Protein AF-0000000084985540 (afdb_homodimer)

Foldseek 3Di:
DDQDPLLVLLLQLLLVQLVVQDFDALVVSCVVRVHDSVSSVVLQVLCVVLQQWPWADDPSTGIHGRDNQQQAWSLSSSCSRVNQDFQDCCLPPPHDPDCVCPPDHDPVVVVRVVVSVVVSVVRRVGTSVNVD/DDQDPLLVLLLQLLLVQLVVQDFDALVVSCVVRVHDSVSSVVLQVLCVVLQQWPWDDDPSTGIHGRDNQQQAWSLSSSCSRVNQDFQDCCLPPPHDPDCVCPDPHPPVVVVRVVVSVVVSVVRRPGTSVNVD

Solvent-accessible surface area (backbone atoms only — not comparable to full-atom values): 14264 Å² total; per-residue (Å²): 78,42,50,51,69,66,34,53,49,44,51,42,48,49,42,51,33,55,61,65,67,49,74,39,38,64,62,58,52,10,70,72,48,78,37,55,53,73,58,37,53,56,45,49,53,45,36,34,74,70,57,52,28,39,78,42,80,65,97,85,29,25,36,27,55,54,57,62,36,74,77,40,28,50,35,58,55,36,29,63,69,70,38,82,74,34,44,35,58,64,76,36,90,85,37,72,67,54,68,75,40,52,87,55,81,44,63,63,55,52,50,40,50,50,50,25,51,50,51,48,51,57,31,54,71,36,33,43,52,78,71,90,77,41,50,52,68,66,35,54,49,42,53,42,48,50,42,50,33,55,60,65,66,49,73,39,37,63,62,59,51,11,69,71,48,78,37,55,54,72,56,38,52,55,45,48,53,44,36,35,74,69,57,51,28,39,76,43,81,67,98,87,30,24,36,27,56,56,56,62,34,74,77,41,29,51,35,58,54,36,29,62,69,70,36,82,73,34,44,34,58,62,76,36,91,85,37,72,65,54,69,76,39,51,86,56,82,43,63,63,56,54,50,39,50,51,50,25,51,50,51,48,50,56,31,55,70,37,30,43,51,77,70,90

Radius of gyration: 21.95 Å; Cα contacts (8 Å, |Δi|>4): 407; chains: 2; bounding box: 30×62×49 Å

Organism: NCBI:txid537013

pLDDT: mean 88.95, std 13.32, range [41.31, 98.56]

Sequence (264 aa):
MYITLESDYAVRIMSFLAKRREKLDAKTIAENTGVTLRFALKILRKLVAAGVVQSFKGIQGGYLIARDPSEITLLEIIETVEGRYCFSRCLGEDHECGQWCSGERCKVQSIYSNISALVREQLAGVTFDQLIMYITLESDYAVRIMSFLAKRREKLDAKTIAENTGVTLRFALKILRKLVAAGVVQSFKGIQGGYLIARDPSEITLLEIIETVEGRYCFSRCLGEDHECGQWCSGERCKVQSIYSNISALVREQLAGVTFDQLI

Nearest PDB structures (foldseek):
  2y75-assembly1_E  TM=8.458E-01  e=3.960E-08  Bacillus subtilis
  6hse-assembly1_A  TM=7.899E-01  e=2.084E-08  Streptomyces venezuelae ATCC 10712
  4hf1-assembly1_B  TM=8.616E-01  e=7.524E-08  Escherichia coli K-12
  7b0c-assembly1_B  TM=8.535E-01  e=1.703E-07  Streptomyces coelicolor A3(2)
  6y45-assembly2_D  TM=7.254E-01  e=1.097E-08  Streptomyces venezuelae ATCC 10712

Structure (mmCIF, N/CA/C/O backbone):
data_AF-0000000084985540-model_v1
#
loop_
_entity.id
_entity.type
_entity.pdbx_description
1 polymer 'Transcriptional regulator, Rrf2 family'
#
loop_
_atom_site.group_PDB
_atom_site.id
_atom_site.type_symbol
_atom_site.label_atom_id
_atom_site.label_alt_id
_atom_site.label_comp_id
_atom_site.label_asym_id
_atom_site.label_entity_id
_atom_site.label_seq_id
_atom_site.pdbx_PDB_ins_code
_atom_site.Cartn_x
_atom_site.Cartn_y
_atom_site.Cartn_z
_atom_site.occupancy
_atom_site.B_iso_or_equiv
_atom_site.auth_seq_id
_atom_site.auth_comp_id
_atom_site.auth_asym_id
_atom_site.auth_atom_id
_atom_site.pdbx_PDB_model_num
ATOM 1 N N . MET A 1 1 ? -3.668 -0.433 -4.641 1 61.91 1 MET A N 1
ATOM 2 C CA . MET A 1 1 ? -3.348 -0.454 -3.217 1 61.91 1 MET A CA 1
ATOM 3 C C . MET A 1 1 ? -3.041 0.95 -2.707 1 61.91 1 MET A C 1
ATOM 5 O O . MET A 1 1 ? -2.158 1.628 -3.236 1 61.91 1 MET A O 1
ATOM 9 N N . TYR A 1 2 ? -3.959 1.621 -2.164 1 68.62 2 TYR A N 1
ATOM 10 C CA . TYR A 1 2 ? -3.807 3.006 -1.729 1 68.62 2 TYR A CA 1
ATOM 11 C C . TYR A 1 2 ? -3.883 3.111 -0.211 1 68.62 2 TYR A C 1
ATOM 13 O O . TYR A 1 2 ? -4.508 2.275 0.446 1 68.62 2 TYR A O 1
ATOM 21 N N . ILE A 1 3 ? -3.043 4.047 0.289 1 76.44 3 ILE A N 1
ATOM 22 C CA . ILE A 1 3 ? -3.41 4.48 1.633 1 76.44 3 ILE A CA 1
ATOM 23 C C . ILE A 1 3 ? -4.855 4.973 1.641 1 76.44 3 ILE A C 1
ATOM 25 O O . ILE A 1 3 ? -5.391 5.367 0.601 1 76.44 3 ILE A O 1
ATOM 29 N N . THR A 1 4 ? -5.445 4.977 2.775 1 82.69 4 THR A N 1
ATOM 30 C CA . THR A 1 4 ? -6.848 5.371 2.879 1 82.69 4 THR A CA 1
ATOM 31 C C . THR A 1 4 ? -6.996 6.883 2.725 1 82.69 4 THR A C 1
ATOM 33 O O . THR A 1 4 ? -6.023 7.625 2.875 1 82.69 4 THR A O 1
ATOM 36 N N . LEU A 1 5 ? -8.125 7.277 2.371 1 85.31 5 LEU A N 1
ATOM 37 C CA . LEU A 1 5 ? -8.445 8.695 2.307 1 85.31 5 LEU A CA 1
ATOM 38 C C . LEU A 1 5 ? -8.25 9.359 3.664 1 85.31 5 LEU A C 1
ATOM 40 O O . LEU A 1 5 ? -7.781 10.5 3.74 1 85.31 5 LEU A O 1
ATOM 44 N N . GLU A 1 6 ? -8.594 8.609 4.668 1 90.94 6 GLU A N 1
ATOM 45 C CA . GLU A 1 6 ? -8.43 9.125 6.023 1 90.94 6 GLU A CA 1
ATOM 46 C C . GLU A 1 6 ? -6.969 9.445 6.316 1 90.94 6 GLU A C 1
ATOM 48 O O . GLU A 1 6 ? -6.66 10.477 6.922 1 90.94 6 GLU A O 1
ATOM 53 N N . SER A 1 7 ? -6.082 8.57 5.918 1 92.12 7 SER A N 1
ATOM 54 C CA . SER A 1 7 ? -4.656 8.805 6.121 1 92.12 7 SER A CA 1
ATOM 55 C C . SER A 1 7 ? -4.184 10.031 5.355 1 92.12 7 SER A C 1
ATOM 57 O O . SER A 1 7 ? -3.389 10.82 5.875 1 92.12 7 SER A O 1
ATOM 59 N N . ASP A 1 8 ? -4.664 10.164 4.152 1 89.56 8 ASP A N 1
ATOM 60 C CA . ASP A 1 8 ? -4.316 11.336 3.35 1 89.56 8 ASP A CA 1
ATOM 61 C C . ASP A 1 8 ? -4.805 12.625 4.016 1 89.56 8 ASP A C 1
ATOM 63 O O . ASP A 1 8 ? -4.066 13.602 4.098 1 89.56 8 ASP A O 1
ATOM 67 N N . TYR A 1 9 ? -5.973 12.586 4.48 1 92.12 9 TYR A N 1
ATOM 68 C CA . TYR A 1 9 ? -6.551 13.742 5.156 1 92.12 9 TYR A CA 1
ATOM 69 C C . TYR A 1 9 ? -5.785 14.062 6.438 1 92.12 9 TYR A C 1
ATOM 71 O O . TYR A 1 9 ? -5.594 15.227 6.773 1 92.12 9 TYR A O 1
ATOM 79 N N . ALA A 1 10 ? -5.426 13.039 7.117 1 95.94 10 ALA A N 1
ATOM 80 C CA . ALA A 1 10 ? -4.668 13.234 8.352 1 95.94 10 ALA A CA 1
ATOM 81 C C . ALA A 1 10 ? -3.352 13.961 8.07 1 95.94 10 ALA A C 1
ATOM 83 O O . ALA A 1 10 ? -2.959 14.859 8.82 1 95.94 10 ALA A O 1
ATOM 84 N N . VAL A 1 11 ? -2.762 13.555 7.008 1 94.5 11 VAL A N 1
ATOM 85 C CA . VAL A 1 11 ? -1.502 14.18 6.621 1 94.5 11 VAL A CA 1
ATOM 86 C C . VAL A 1 11 ? -1.737 15.648 6.285 1 94.5 11 VAL A C 1
ATOM 88 O O . VAL A 1 11 ? -0.96 16.516 6.691 1 94.5 11 VAL A O 1
ATOM 91 N N . ARG A 1 12 ? -2.77 15.953 5.648 1 92.69 12 ARG A N 1
ATOM 92 C CA . ARG A 1 12 ? -3.111 17.328 5.301 1 92.69 12 ARG A CA 1
ATOM 93 C C . ARG A 1 12 ? -3.373 18.156 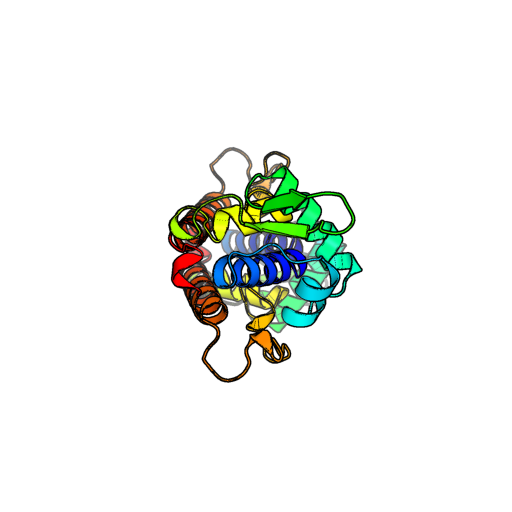6.551 1 92.69 12 ARG A C 1
ATOM 95 O O . ARG A 1 12 ? -2.85 19.266 6.688 1 92.69 12 ARG A O 1
ATOM 102 N N . ILE A 1 13 ? -4.164 17.625 7.375 1 95.81 13 ILE A N 1
ATOM 103 C CA . ILE A 1 13 ? -4.531 18.312 8.609 1 95.81 13 ILE A CA 1
ATOM 104 C C . ILE A 1 13 ? -3.279 18.594 9.438 1 95.81 13 ILE A C 1
ATOM 106 O O . ILE A 1 13 ? -3.068 19.703 9.906 1 95.81 13 ILE A O 1
ATOM 110 N N . MET A 1 14 ? -2.453 17.562 9.578 1 96.81 14 MET A N 1
ATOM 111 C CA . MET A 1 14 ? -1.235 17.719 10.367 1 96.81 14 MET A CA 1
ATOM 112 C C . MET A 1 14 ? -0.308 18.75 9.742 1 96.81 14 MET A C 1
ATOM 114 O O . MET A 1 14 ? 0.33 19.531 10.453 1 96.81 14 MET A O 1
ATOM 118 N N . SER A 1 15 ? -0.201 18.703 8.43 1 94.62 15 SER A N 1
ATOM 119 C CA . SER A 1 15 ? 0.626 19.688 7.734 1 94.62 15 SER A CA 1
ATOM 120 C C . SER A 1 15 ? 0.134 21.109 7.992 1 94.62 15 SER A C 1
ATOM 122 O O . SER A 1 15 ? 0.937 22.016 8.195 1 94.62 15 SER A O 1
ATOM 124 N N . PHE A 1 16 ? -1.124 21.281 7.961 1 94.75 16 PHE A N 1
ATOM 125 C CA . PHE A 1 16 ? -1.731 22.578 8.195 1 94.75 16 PHE A CA 1
ATOM 126 C C . PHE A 1 16 ? -1.456 23.062 9.617 1 94.75 16 PHE A C 1
ATOM 128 O O . PHE A 1 16 ? -1.031 24.203 9.82 1 94.75 16 PHE A O 1
ATOM 135 N N . LEU A 1 17 ? -1.637 22.203 10.547 1 97.12 17 LEU A N 1
ATOM 136 C CA . LEU A 1 17 ? -1.39 22.547 11.938 1 97.12 17 LEU A CA 1
ATOM 137 C C . LEU A 1 17 ? 0.088 22.844 12.172 1 97.12 17 LEU A C 1
ATOM 139 O O . LEU A 1 17 ? 0.429 23.766 12.922 1 97.12 17 LEU A O 1
ATOM 143 N N . ALA A 1 18 ? 0.9 22.016 11.586 1 95.75 18 ALA A N 1
ATOM 144 C CA . ALA A 1 18 ? 2.344 22.188 11.734 1 95.75 18 ALA A CA 1
ATOM 145 C C . ALA A 1 18 ? 2.791 23.531 11.148 1 95.75 18 ALA A C 1
ATOM 147 O O . ALA A 1 18 ? 3.729 24.156 11.656 1 95.75 18 ALA A O 1
ATOM 148 N N . LYS A 1 19 ? 2.168 23.953 10.07 1 94.38 19 LYS A N 1
ATOM 149 C CA . LYS A 1 19 ? 2.498 25.219 9.406 1 94.38 19 LYS A CA 1
ATOM 150 C C . LYS A 1 19 ? 2.031 26.406 10.234 1 94.38 19 LYS A C 1
ATOM 152 O O . LYS A 1 19 ? 2.76 27.391 10.383 1 94.38 19 LYS A O 1
ATOM 157 N N . ARG A 1 20 ? 0.889 26.359 10.789 1 95.12 20 ARG A N 1
ATOM 158 C CA . ARG A 1 20 ? 0.265 27.484 11.469 1 95.12 20 ARG A CA 1
ATOM 159 C C . ARG A 1 20 ? 0.802 27.625 12.891 1 95.12 20 ARG A C 1
ATOM 161 O O . ARG A 1 20 ? 1.019 28.75 13.367 1 95.12 20 ARG A O 1
ATOM 168 N N . ARG A 1 21 ? 0.948 26.5 13.562 1 94.81 21 ARG A N 1
ATOM 169 C CA . ARG A 1 21 ? 1.451 26.453 14.93 1 94.81 21 ARG A CA 1
ATOM 170 C C . ARG A 1 21 ? 0.604 27.312 15.859 1 94.81 21 ARG A C 1
ATOM 172 O O . ARG A 1 21 ? 1.138 28.031 16.719 1 94.81 21 ARG A O 1
ATOM 179 N N . GLU A 1 22 ? -0.647 27.438 15.68 1 95.25 22 GLU A N 1
ATOM 180 C CA . GLU A 1 22 ? -1.599 28.141 16.531 1 95.25 22 GLU A CA 1
ATOM 181 C C . GLU A 1 22 ? -2.848 27.297 16.781 1 95.25 22 GLU A C 1
ATOM 183 O O . GLU A 1 22 ? -3.086 26.312 16.062 1 95.25 22 GLU A O 1
ATOM 188 N N . LYS A 1 23 ? -3.525 27.656 17.734 1 96.69 23 LYS A N 1
ATOM 189 C CA . LYS A 1 23 ? -4.77 26.969 18.062 1 96.69 23 LYS A CA 1
ATOM 190 C C . LYS A 1 23 ? -5.863 27.297 17.047 1 96.69 23 LYS A C 1
ATOM 192 O O . LYS A 1 23 ? -6.141 28.469 16.797 1 96.69 23 LYS A O 1
ATOM 197 N N . LEU A 1 24 ? -6.402 26.312 16.453 1 97.06 24 LEU A N 1
ATOM 198 C CA . LEU A 1 24 ? -7.438 26.469 15.438 1 97.06 24 LEU A CA 1
ATOM 199 C C . LEU A 1 24 ? -8.641 25.594 15.734 1 97.06 24 LEU A C 1
ATOM 201 O O . LEU A 1 24 ? -8.477 24.453 16.188 1 97.06 24 LEU A O 1
ATOM 205 N N . ASP A 1 25 ? -9.805 26.109 15.422 1 96.69 25 ASP A N 1
ATOM 206 C CA . ASP A 1 25 ? -10.977 25.266 15.625 1 96.69 25 ASP A CA 1
ATOM 207 C C . ASP A 1 25 ? -11.148 24.281 14.477 1 96.69 25 ASP A C 1
ATOM 209 O O . ASP A 1 25 ? -10.555 24.438 13.414 1 96.69 25 ASP A O 1
ATOM 213 N N . ALA A 1 26 ? -11.938 23.25 14.688 1 96.5 26 ALA A N 1
ATOM 214 C CA . 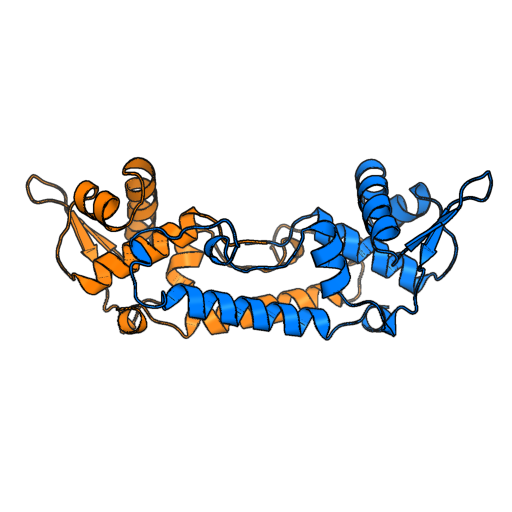ALA A 1 26 ? -12.109 22.156 13.742 1 96.5 26 ALA A CA 1
ATOM 215 C C . ALA A 1 26 ? -12.664 22.656 12.414 1 96.5 26 ALA A C 1
ATOM 217 O O . ALA A 1 26 ? -12.281 22.172 11.352 1 96.5 26 ALA A O 1
ATOM 218 N N . LYS A 1 27 ? -13.562 23.625 12.477 1 96.25 27 LYS A N 1
ATOM 219 C CA . LYS A 1 27 ? -14.164 24.172 11.266 1 96.25 27 LYS A CA 1
ATOM 220 C C . LYS A 1 27 ? -13.109 24.828 10.375 1 96.25 27 LYS A C 1
ATOM 222 O O . LYS A 1 27 ? -13.086 24.594 9.164 1 96.25 27 LYS A O 1
ATOM 227 N N . THR A 1 28 ? -12.312 25.656 11.008 1 96.31 28 THR A N 1
ATOM 228 C CA . THR A 1 28 ? -11.234 26.312 10.281 1 96.31 28 THR A CA 1
ATOM 229 C C . THR A 1 28 ? -10.281 25.297 9.672 1 96.31 28 THR A C 1
ATOM 231 O O . THR A 1 28 ? -9.891 25.422 8.508 1 96.31 28 THR A O 1
ATOM 234 N N . ILE A 1 29 ? -9.898 24.281 10.391 1 96.75 29 ILE A N 1
ATOM 235 C CA . ILE A 1 29 ? -9.008 23.219 9.922 1 96.75 29 ILE A CA 1
ATOM 236 C C . ILE A 1 29 ? -9.648 22.516 8.727 1 96.75 29 ILE A C 1
ATOM 238 O O . ILE A 1 29 ? -9.016 22.344 7.688 1 96.75 29 ILE A O 1
ATOM 242 N N . ALA A 1 30 ? -10.906 22.094 8.891 1 96.12 30 ALA A N 1
ATOM 243 C CA . ALA A 1 30 ? -11.633 21.406 7.828 1 96.12 30 ALA A CA 1
ATOM 244 C C . ALA A 1 30 ? -11.664 22.234 6.551 1 96.12 30 ALA A C 1
ATOM 246 O O . ALA A 1 30 ? -11.312 21.75 5.477 1 96.12 30 ALA A O 1
ATOM 247 N N . GLU A 1 31 ? -11.984 23.516 6.621 1 93.75 31 GLU A N 1
ATOM 248 C CA . GLU A 1 31 ? -12.133 24.422 5.48 1 93.75 31 GLU A CA 1
ATOM 249 C C . GLU A 1 31 ? -10.805 24.625 4.762 1 93.75 31 GLU A C 1
ATOM 251 O O . GLU A 1 31 ? -10.766 24.75 3.535 1 93.75 31 GLU A O 1
ATOM 256 N N . ASN A 1 32 ? -9.758 24.641 5.516 1 92.75 32 ASN A N 1
ATOM 257 C CA . ASN A 1 32 ? -8.469 24.969 4.934 1 92.75 32 ASN A CA 1
ATOM 258 C C . ASN A 1 32 ? -7.73 23.719 4.453 1 92.75 32 ASN A C 1
ATOM 260 O O . ASN A 1 32 ? -6.688 23.828 3.803 1 92.75 32 ASN A O 1
ATOM 264 N N . THR A 1 33 ? -8.195 22.562 4.684 1 91.56 33 THR A N 1
ATOM 265 C CA . THR A 1 33 ? -7.504 21.344 4.285 1 91.56 33 THR A CA 1
ATOM 266 C C . THR A 1 33 ? -8.336 20.547 3.285 1 91.56 33 THR A C 1
ATOM 268 O O . THR A 1 33 ? -7.922 19.484 2.822 1 91.56 33 THR A O 1
ATOM 271 N N . GLY A 1 34 ? -9.539 20.984 3.018 1 89.44 34 GLY A N 1
ATOM 272 C CA . GLY A 1 34 ? -10.398 20.297 2.066 1 89.44 34 GLY A CA 1
ATOM 273 C C . GLY A 1 34 ? -10.977 19 2.611 1 89.44 34 GLY A C 1
ATOM 274 O O . GLY A 1 34 ? -11.156 18.031 1.866 1 89.44 34 GLY A O 1
ATOM 275 N N . VAL A 1 35 ? -11.086 18.984 3.873 1 92.81 35 VAL A N 1
ATOM 276 C CA . VAL A 1 35 ? -11.664 17.828 4.566 1 92.81 35 VAL A CA 1
ATOM 277 C C . VAL A 1 35 ? -13.016 18.219 5.176 1 92.81 35 VAL A C 1
ATOM 279 O O . VAL A 1 35 ? -13.164 19.328 5.703 1 92.81 35 VAL A O 1
ATOM 282 N N . THR A 1 36 ? -13.961 17.359 5.039 1 95.56 36 THR A N 1
ATOM 283 C CA . THR A 1 36 ? -15.242 17.656 5.66 1 95.56 36 THR A CA 1
ATOM 284 C C . THR A 1 36 ? -15.109 17.719 7.18 1 95.56 36 THR A C 1
ATOM 286 O O . THR A 1 36 ? -14.242 17.062 7.758 1 95.56 36 THR A O 1
ATOM 289 N N . LEU A 1 37 ? -15.953 18.531 7.789 1 97.06 37 LEU A N 1
ATOM 290 C CA . LEU A 1 37 ? -15.883 18.719 9.234 1 97.06 37 LEU A CA 1
ATOM 291 C C . LEU A 1 37 ? -16.016 17.391 9.961 1 97.06 37 LEU A C 1
ATOM 293 O O . LEU A 1 37 ? -15.312 17.125 10.938 1 97.06 37 LEU A O 1
ATOM 297 N N . ARG A 1 38 ? -16.891 16.562 9.461 1 97.06 38 ARG A N 1
ATOM 298 C CA . ARG A 1 38 ? -17.109 15.25 10.07 1 97.06 38 ARG A CA 1
ATOM 299 C C . ARG A 1 38 ? -15.82 14.43 10.078 1 97.06 38 ARG A C 1
ATOM 301 O O . ARG A 1 38 ? -15.438 13.875 11.109 1 97.06 38 ARG A O 1
ATOM 308 N N . PHE A 1 39 ? -15.102 14.367 9 1 96.06 39 PHE A N 1
ATOM 309 C CA . PHE A 1 39 ? -13.859 13.609 8.891 1 96.06 39 PHE A CA 1
ATOM 310 C C . PHE A 1 39 ? -12.75 14.273 9.695 1 96.06 39 PHE A C 1
ATOM 312 O O . PHE A 1 39 ? -11.922 13.594 10.305 1 96.06 39 PHE A O 1
ATOM 319 N N . ALA A 1 40 ? -12.75 15.617 9.594 1 97.69 40 ALA A N 1
ATOM 320 C CA . ALA A 1 40 ? -11.734 16.344 10.336 1 97.69 40 ALA A CA 1
ATOM 321 C C . ALA A 1 40 ? -11.82 16.047 11.828 1 97.69 40 ALA A C 1
ATOM 323 O O . ALA A 1 40 ? -10.797 15.797 12.477 1 97.69 40 ALA A O 1
ATOM 324 N N . LEU A 1 41 ? -13.039 16.031 12.352 1 97.88 41 LEU A N 1
ATOM 325 C CA . LEU A 1 41 ? -13.227 15.773 13.781 1 97.88 41 LEU A CA 1
ATOM 326 C C . LEU A 1 41 ? -12.805 14.359 14.141 1 97.88 41 LEU A C 1
ATOM 328 O O . LEU A 1 41 ? -12.18 14.133 15.18 1 97.88 41 LEU A O 1
ATOM 332 N N . LYS A 1 42 ? -13.117 13.422 13.305 1 97.88 42 LYS A N 1
ATOM 333 C CA . LYS A 1 42 ? -12.711 12.039 13.516 1 97.88 42 LYS A CA 1
ATOM 334 C C . LYS A 1 42 ? -11.195 11.914 13.547 1 97.88 42 LYS A C 1
ATOM 336 O O . LYS A 1 42 ? -10.641 11.258 14.438 1 97.88 42 LYS A O 1
ATOM 341 N N . ILE A 1 43 ? -10.547 12.5 12.633 1 98.06 43 ILE A N 1
ATOM 342 C CA . ILE A 1 43 ? -9.094 12.43 12.5 1 98.06 43 ILE A CA 1
ATOM 343 C C . ILE A 1 43 ? -8.438 13.156 13.672 1 98.06 43 ILE A C 1
ATOM 345 O O . ILE A 1 43 ? -7.469 12.656 14.25 1 98.06 43 ILE A O 1
ATOM 349 N N . LEU A 1 44 ? -9.008 14.336 13.984 1 98.38 44 LEU A N 1
ATOM 350 C CA . LEU A 1 44 ? -8.461 15.109 15.094 1 98.38 44 LEU A CA 1
ATOM 351 C C . LEU A 1 44 ? -8.531 14.32 16.391 1 98.38 44 LEU A C 1
ATOM 353 O O . LEU A 1 44 ? -7.609 14.383 17.219 1 98.38 44 LEU A O 1
ATOM 357 N N . ARG A 1 45 ? -9.562 13.609 16.609 1 98.25 45 ARG A N 1
ATOM 358 C CA . ARG A 1 45 ? -9.672 12.773 17.797 1 98.25 45 ARG A CA 1
ATOM 359 C C . ARG A 1 45 ? -8.539 11.75 17.844 1 98.25 45 ARG A C 1
ATOM 361 O O . ARG A 1 45 ? -7.949 11.531 18.906 1 98.25 45 ARG A O 1
ATOM 368 N N . LYS A 1 46 ? -8.242 11.141 16.766 1 98.25 46 LYS A N 1
ATOM 369 C CA . LYS A 1 46 ? -7.168 10.156 16.688 1 98.25 46 LYS A CA 1
ATOM 370 C C . LYS A 1 46 ? -5.809 10.797 16.938 1 98.25 46 LYS A C 1
ATOM 372 O O . LYS A 1 46 ? -4.957 10.227 17.625 1 98.25 46 LYS A O 1
ATOM 377 N N . LEU A 1 47 ? -5.641 11.938 16.344 1 98.5 47 LEU A N 1
ATOM 378 C CA . LEU A 1 47 ? -4.371 12.641 16.484 1 98.5 47 LEU A CA 1
ATOM 379 C C . LEU A 1 47 ? -4.148 13.094 17.922 1 98.5 47 LEU A C 1
ATOM 381 O O . LEU A 1 47 ? -3.016 13.086 18.406 1 98.5 47 LEU A O 1
ATOM 385 N N . VAL A 1 48 ? -5.219 13.477 18.609 1 98.56 48 VAL A N 1
ATOM 386 C CA . VAL A 1 48 ? -5.145 13.859 20.016 1 98.56 48 VAL A CA 1
ATOM 387 C C . VAL A 1 48 ? -4.805 12.633 20.859 1 98.56 48 VAL A C 1
ATOM 389 O O . VAL A 1 48 ? -3.924 12.695 21.734 1 98.56 48 VAL A O 1
ATOM 392 N N . ALA A 1 49 ? -5.465 11.578 20.578 1 98.06 49 ALA A N 1
ATOM 393 C CA . ALA A 1 49 ? -5.203 10.344 21.312 1 98.06 49 ALA A CA 1
ATOM 394 C C . ALA A 1 49 ? -3.756 9.898 21.141 1 98.06 49 ALA A C 1
ATOM 396 O O . ALA A 1 49 ? -3.162 9.328 22.062 1 98.06 49 ALA A O 1
ATOM 397 N N . ALA A 1 50 ? -3.188 10.164 20 1 97.62 50 ALA A N 1
ATOM 398 C CA . ALA A 1 50 ? -1.818 9.766 19.688 1 97.62 50 ALA A CA 1
ATOM 399 C C . ALA A 1 50 ? -0.811 10.734 20.297 1 97.62 50 ALA A C 1
ATOM 401 O O . ALA A 1 50 ? 0.399 10.508 20.234 1 97.62 50 ALA A O 1
ATOM 402 N N . GLY A 1 51 ? -1.27 11.852 20.781 1 98 51 GLY A N 1
ATOM 403 C CA . GLY A 1 51 ? -0.417 12.812 21.453 1 98 51 GLY A CA 1
ATOM 404 C C . GLY A 1 51 ? 0.305 13.75 20.516 1 98 51 GLY A C 1
ATOM 405 O O . GLY A 1 51 ? 1.296 14.383 20.875 1 98 51 GLY A O 1
ATOM 406 N N . VAL A 1 52 ? -0.13 13.891 19.25 1 98.12 52 VAL A N 1
ATOM 407 C CA . VAL A 1 52 ? 0.546 14.75 18.281 1 98.12 52 VAL A CA 1
ATOM 408 C C . VAL A 1 52 ? -0.227 16.062 18.125 1 98.12 52 VAL A C 1
ATOM 410 O O . VAL A 1 52 ? 0.301 17.047 17.609 1 98.12 52 VAL A O 1
ATOM 413 N N . VAL A 1 53 ? -1.448 16.062 18.609 1 98.44 53 VAL A N 1
ATOM 414 C CA . VAL A 1 53 ? -2.297 17.25 18.641 1 98.44 53 VAL A CA 1
ATOM 415 C C . VAL A 1 53 ? -2.881 17.422 20.047 1 98.44 53 VAL A C 1
ATOM 417 O O . VAL A 1 53 ? -3.188 16.422 20.719 1 98.44 53 VAL A O 1
ATOM 420 N N . GLN A 1 54 ? -2.979 18.594 20.469 1 98.06 54 GLN A N 1
ATOM 421 C CA . GLN A 1 54 ? -3.633 18.922 21.734 1 98.06 54 GLN A CA 1
ATOM 422 C C . GLN A 1 54 ? -4.988 19.578 21.5 1 98.06 54 GLN A C 1
ATOM 424 O O . GLN A 1 54 ? -5.125 20.438 20.609 1 98.06 54 GLN A O 1
ATOM 429 N N . SER A 1 55 ? -5.898 19.188 22.266 1 97.5 55 SER A N 1
ATOM 430 C CA . SER A 1 55 ? -7.23 19.766 22.172 1 97.5 55 SER A CA 1
ATOM 431 C C . SER A 1 55 ? -7.523 20.656 23.375 1 97.5 55 SER A C 1
ATOM 433 O O . SER A 1 55 ? -7.133 20.328 24.5 1 97.5 55 SER A 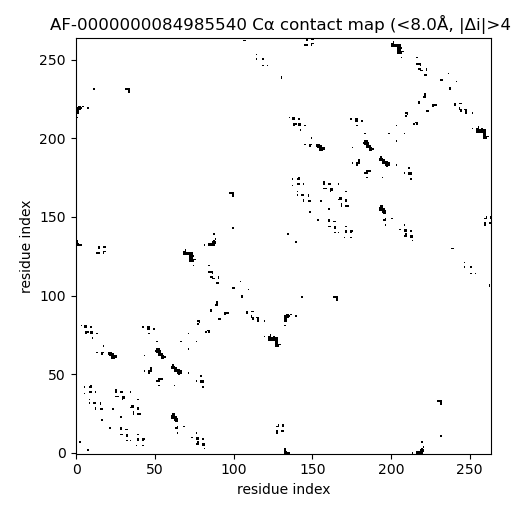O 1
ATOM 435 N N . PHE A 1 56 ? -8.117 21.719 23.125 1 95.25 56 PHE A N 1
ATOM 436 C CA . PHE A 1 56 ? -8.539 22.656 24.141 1 95.25 56 PHE A CA 1
ATOM 437 C C . PHE A 1 56 ? -10.055 22.859 24.109 1 95.25 56 PHE A C 1
ATOM 439 O O . PHE A 1 56 ? -10.641 23.031 23.047 1 95.25 56 PHE A O 1
ATOM 446 N N . LYS A 1 57 ? -10.617 22.703 25.203 1 86.94 57 LYS A N 1
ATOM 447 C CA . LYS A 1 57 ? -12.07 22.859 25.312 1 86.94 57 LYS A CA 1
ATOM 448 C C . LYS A 1 57 ? -12.438 24.297 25.656 1 86.94 57 LYS A C 1
ATOM 450 O O . LYS A 1 57 ? -11.602 25.062 26.141 1 86.94 57 LYS A O 1
ATOM 455 N N . GLY A 1 58 ? -13.555 24.812 25.438 1 83.44 58 GLY A N 1
ATOM 456 C CA . GLY A 1 58 ? -14.094 26.109 25.812 1 83.44 58 GLY A CA 1
ATOM 457 C C . GLY A 1 58 ? -14.297 27.031 24.625 1 83.44 58 GLY A C 1
ATOM 458 O O . GLY A 1 58 ? -14.086 26.641 23.484 1 83.44 58 GLY A O 1
ATOM 459 N N . ILE A 1 59 ? -14.742 28.312 24.875 1 79.06 59 ILE A N 1
ATOM 460 C CA . ILE A 1 59 ? -15.102 29.312 23.875 1 79.06 59 ILE A CA 1
ATOM 461 C C . ILE A 1 59 ? -13.906 29.578 22.953 1 79.06 59 ILE A C 1
ATOM 463 O O . ILE A 1 59 ? -14.07 29.75 21.75 1 79.06 59 ILE A O 1
ATOM 467 N N . GLN A 1 60 ? -12.734 29.5 23.625 1 84.62 60 GLN A N 1
ATOM 468 C CA . GLN A 1 60 ? -11.547 29.703 22.797 1 84.62 60 GLN A CA 1
ATOM 469 C C . GLN A 1 60 ? -10.828 28.375 22.562 1 84.62 60 GLN A C 1
ATOM 471 O O . GLN A 1 60 ? -9.594 28.344 22.469 1 84.62 60 GLN A O 1
ATOM 476 N N . GLY A 1 61 ? -11.719 27.328 22.5 1 90.5 61 GLY A N 1
ATOM 477 C CA . GLY A 1 61 ? -11.109 26.031 22.312 1 90.5 61 GLY A CA 1
ATOM 478 C C . GLY A 1 61 ? -10.68 25.766 20.891 1 90.5 61 GLY A C 1
ATOM 479 O O . GLY A 1 61 ? -10.836 26.625 20.016 1 90.5 61 GLY A O 1
ATOM 480 N N . GLY A 1 62 ? -9.828 24.688 20.672 1 96.69 62 GLY A N 1
ATOM 481 C CA . GLY A 1 62 ? -9.266 24.344 19.375 1 96.69 62 GLY A CA 1
ATOM 482 C C . GLY A 1 62 ? -8.195 23.266 19.469 1 96.69 62 GLY A C 1
ATOM 483 O O . GLY A 1 62 ? -8.188 22.453 20.391 1 96.69 62 GLY A O 1
ATOM 484 N N . TYR A 1 63 ? -7.52 23.172 18.438 1 98.25 63 TYR A N 1
ATOM 485 C CA . TYR A 1 63 ? -6.484 22.156 18.266 1 98.25 63 TYR A CA 1
ATOM 486 C C . TYR A 1 63 ? -5.137 22.797 17.953 1 98.25 63 TYR A C 1
ATOM 488 O O . TYR A 1 63 ? -5.066 23.766 17.188 1 98.25 63 TYR A O 1
ATOM 496 N N . LEU A 1 64 ? -4.188 22.312 18.578 1 97.81 64 LEU A N 1
ATOM 497 C CA . LEU A 1 64 ? -2.816 22.781 18.422 1 97.81 64 LEU A CA 1
ATOM 498 C C . LEU A 1 64 ? -1.843 21.625 18.297 1 97.81 64 LEU A C 1
ATOM 500 O O . LEU A 1 64 ? -1.998 20.594 18.969 1 97.81 64 LEU A O 1
ATOM 504 N N . ILE A 1 65 ? -0.859 21.781 17.391 1 97.81 65 ILE A N 1
ATOM 505 C CA . ILE A 1 65 ? 0.177 20.766 17.312 1 97.81 65 ILE A CA 1
ATOM 506 C C . ILE A 1 65 ? 0.847 20.594 18.672 1 97.81 65 ILE A C 1
ATOM 508 O O . ILE A 1 65 ? 1.159 21.578 19.344 1 97.81 65 ILE A O 1
ATOM 512 N N . ALA A 1 66 ? 1.079 19.422 19.094 1 97.81 66 ALA A N 1
ATOM 513 C CA . ALA A 1 66 ? 1.485 19.125 20.469 1 97.81 66 ALA A CA 1
ATOM 514 C C . ALA A 1 66 ? 2.996 18.938 20.562 1 97.81 66 ALA A C 1
ATOM 516 O O . ALA A 1 66 ? 3.562 18.953 21.656 1 97.81 66 ALA A O 1
ATOM 517 N N . ARG A 1 67 ? 3.68 18.625 19.516 1 97.31 67 ARG A N 1
ATOM 518 C CA . ARG A 1 67 ? 5.113 18.375 19.438 1 97.31 67 ARG A CA 1
ATOM 519 C C . ARG A 1 67 ? 5.75 19.156 18.281 1 97.31 67 ARG A C 1
ATOM 521 O O . ARG A 1 67 ? 5.051 19.641 17.391 1 97.31 67 ARG A O 1
ATOM 528 N N . ASP A 1 68 ? 7.027 19.359 18.359 1 97.81 68 ASP A N 1
ATOM 529 C CA . ASP A 1 68 ? 7.738 19.984 17.25 1 97.81 68 ASP A CA 1
ATOM 530 C C . ASP A 1 68 ? 7.547 19.219 15.953 1 97.81 68 ASP A C 1
ATOM 532 O O . ASP A 1 68 ? 7.66 17.984 15.93 1 97.81 68 ASP A O 1
ATOM 536 N N . PRO A 1 69 ? 7.184 19.922 14.867 1 97.56 69 PRO A N 1
ATOM 537 C CA . PRO A 1 69 ? 6.953 19.25 13.586 1 97.56 69 PRO A CA 1
ATOM 538 C C . PRO A 1 69 ? 8.141 18.391 13.148 1 97.56 69 PRO A C 1
ATOM 540 O O . PRO A 1 69 ? 7.965 17.422 12.406 1 97.56 69 PRO A O 1
ATOM 543 N N . SER A 1 70 ? 9.375 18.703 13.594 1 97.62 70 SER A N 1
ATOM 544 C CA . SER A 1 70 ? 10.562 17.953 13.227 1 97.62 70 SER A CA 1
ATOM 545 C C . SER A 1 70 ? 10.609 16.594 13.93 1 97.62 70 SER A C 1
ATOM 547 O O . SER A 1 70 ? 11.398 15.719 13.562 1 97.62 70 SER A O 1
ATOM 549 N N . GLU A 1 71 ? 9.695 16.375 14.906 1 97.75 71 GLU A N 1
ATOM 550 C CA . GLU A 1 71 ? 9.648 15.141 15.664 1 97.75 71 GLU A CA 1
ATOM 551 C C . GLU A 1 71 ? 8.5 14.242 15.195 1 97.75 71 GLU A C 1
ATOM 553 O O . GLU A 1 71 ? 8.352 13.117 15.672 1 97.75 71 GLU A O 1
ATOM 558 N N . ILE A 1 72 ? 7.676 14.742 14.375 1 98.19 72 ILE A N 1
ATOM 559 C CA . ILE A 1 72 ? 6.5 14.023 13.898 1 98.19 72 ILE A CA 1
ATOM 560 C C . ILE A 1 72 ? 6.73 13.562 12.461 1 98.19 72 ILE A C 1
ATOM 562 O O . ILE A 1 72 ? 6.988 14.375 11.57 1 98.19 72 ILE A O 1
ATOM 566 N N . THR A 1 73 ? 6.609 12.281 12.227 1 98.38 73 THR A N 1
ATOM 567 C CA . THR A 1 73 ? 6.902 11.734 10.906 1 98.38 73 THR A CA 1
ATOM 568 C C . THR A 1 73 ? 5.613 11.406 10.156 1 98.38 73 THR A C 1
ATOM 570 O O . THR A 1 73 ? 4.555 11.266 10.766 1 98.38 73 THR A O 1
ATOM 573 N N . LEU A 1 74 ? 5.711 11.258 8.867 1 97.19 74 LEU A N 1
ATOM 574 C CA . LEU A 1 74 ? 4.59 10.789 8.062 1 97.19 74 LEU A CA 1
ATOM 575 C C . LEU A 1 74 ? 4.129 9.406 8.523 1 97.19 74 LEU A C 1
ATOM 577 O O . LEU A 1 74 ? 2.928 9.141 8.578 1 97.19 74 LEU A O 1
ATOM 581 N N . LEU A 1 75 ? 5.129 8.562 8.883 1 97.12 75 LEU A N 1
ATOM 582 C CA . LEU A 1 75 ? 4.801 7.215 9.336 1 97.12 75 LEU A CA 1
ATOM 583 C C . LEU A 1 75 ? 3.91 7.262 10.57 1 97.12 75 LEU A C 1
ATOM 585 O O . LEU A 1 75 ? 2.887 6.578 10.633 1 97.12 75 LEU A O 1
ATOM 589 N N . GLU A 1 76 ? 4.344 8.109 11.523 1 97.75 76 GLU A N 1
ATOM 590 C CA . GLU A 1 76 ? 3.598 8.203 12.773 1 97.75 76 GLU A CA 1
ATOM 591 C C . GLU A 1 76 ? 2.145 8.594 12.523 1 97.75 76 GLU A C 1
ATOM 593 O O . GLU A 1 76 ? 1.227 7.984 13.078 1 97.75 76 GLU A O 1
ATOM 598 N N . ILE A 1 77 ? 1.894 9.531 11.609 1 97.62 77 ILE A N 1
ATOM 599 C CA . ILE A 1 77 ? 0.547 10.031 11.352 1 97.62 77 ILE A CA 1
ATOM 600 C C . ILE A 1 77 ? -0.261 8.977 10.594 1 97.62 77 ILE A C 1
ATOM 602 O O . ILE A 1 77 ? -1.41 8.695 10.945 1 97.62 77 ILE A O 1
ATOM 606 N N . ILE A 1 78 ? 0.322 8.391 9.594 1 95.44 78 ILE A N 1
ATOM 607 C CA . ILE A 1 78 ? -0.379 7.387 8.805 1 95.44 78 ILE A CA 1
ATOM 608 C C . ILE A 1 78 ? -0.744 6.195 9.688 1 95.44 78 ILE A C 1
ATOM 610 O O . ILE A 1 78 ? -1.879 5.715 9.648 1 95.44 78 ILE A O 1
ATOM 614 N N . GLU A 1 79 ? 0.155 5.746 10.547 1 94.75 79 GLU A N 1
ATOM 615 C CA . GLU A 1 79 ? -0.111 4.586 11.391 1 94.75 79 GLU A CA 1
ATOM 616 C C . GLU A 1 79 ? -1.074 4.934 12.523 1 94.75 79 GLU A C 1
ATOM 618 O O . GLU A 1 79 ? -1.738 4.051 13.07 1 94.75 79 GLU A O 1
ATOM 623 N N . THR A 1 80 ? -1.086 6.219 12.891 1 95.81 80 THR A N 1
ATOM 624 C CA . THR A 1 80 ? -2.059 6.672 13.883 1 95.81 80 THR A CA 1
ATOM 625 C C . THR A 1 80 ? -3.482 6.453 13.375 1 95.81 80 THR A C 1
ATOM 627 O O . THR A 1 80 ? -4.371 6.09 14.148 1 95.81 80 THR A O 1
ATOM 630 N N . VAL A 1 81 ? -3.701 6.594 12.102 1 92.94 81 VAL A N 1
ATOM 631 C CA . VAL A 1 81 ? -5.047 6.555 11.539 1 92.94 81 VAL A CA 1
ATOM 632 C C . VAL A 1 81 ? -5.359 5.145 11.047 1 92.94 81 VAL A C 1
ATOM 634 O O . VAL A 1 81 ? -6.496 4.68 11.156 1 92.94 81 VAL A O 1
ATOM 637 N N . GLU A 1 82 ? -4.414 4.453 10.484 1 87.81 82 GLU A N 1
ATOM 638 C CA . GLU A 1 82 ? -4.676 3.193 9.789 1 87.81 82 GLU A CA 1
ATOM 639 C C . GLU A 1 82 ? -4.137 2.006 10.586 1 87.81 82 GLU A C 1
ATOM 641 O O . GLU A 1 82 ? -4.527 0.862 10.336 1 87.81 82 GLU A O 1
ATOM 646 N N . GLY A 1 83 ? -3.285 2.232 11.57 1 88.81 83 GLY A N 1
ATOM 647 C CA . GLY A 1 83 ? -2.543 1.152 12.195 1 88.81 83 GLY A CA 1
ATOM 648 C C . GLY A 1 83 ? -1.212 0.874 11.523 1 88.81 83 GLY A C 1
ATOM 649 O O . GLY A 1 83 ? -0.828 1.569 10.586 1 88.81 83 GLY A O 1
ATOM 650 N N . ARG A 1 84 ? -0.578 -0.156 12.031 1 88.12 84 ARG A N 1
ATOM 651 C CA . ARG A 1 84 ? 0.75 -0.473 11.516 1 88.12 84 ARG A CA 1
ATOM 652 C C . ARG A 1 84 ? 0.697 -0.799 10.023 1 88.12 84 ARG A C 1
ATOM 654 O O . ARG A 1 84 ? -0.108 -1.628 9.594 1 88.12 84 ARG A O 1
ATOM 661 N N . TYR A 1 85 ? 1.537 -0.063 9.289 1 88.12 85 TYR A N 1
ATOM 662 C CA . TYR A 1 85 ? 1.573 -0.29 7.852 1 88.12 85 TYR A CA 1
ATOM 663 C C . TYR A 1 85 ? 2.154 -1.662 7.527 1 88.12 85 TYR A C 1
ATOM 665 O O . TYR A 1 85 ? 3.225 -2.021 8.023 1 88.12 85 TYR A O 1
ATOM 673 N N . CYS A 1 86 ? 1.46 -2.322 6.703 1 87.25 86 CYS A N 1
ATOM 674 C CA . CYS A 1 86 ? 1.923 -3.582 6.129 1 87.25 86 CYS A CA 1
ATOM 675 C C . CYS A 1 86 ? 1.466 -3.721 4.68 1 87.25 86 CYS A C 1
ATOM 677 O O . CYS A 1 86 ? 0.335 -3.365 4.344 1 87.25 86 CYS A O 1
ATOM 679 N N . PHE A 1 87 ? 2.334 -4.191 3.904 1 88.38 87 PHE A N 1
ATOM 680 C CA . PHE A 1 87 ? 2.064 -4.27 2.473 1 88.38 87 PHE A CA 1
ATOM 681 C C . PHE A 1 87 ? 0.966 -5.285 2.182 1 88.38 87 PHE A C 1
ATOM 683 O O . PHE A 1 87 ? 0.158 -5.09 1.271 1 88.38 87 PHE A O 1
ATOM 690 N N . SER A 1 88 ? 0.977 -6.332 2.99 1 86.44 88 SER A N 1
ATOM 691 C CA . SER A 1 88 ? -0.006 -7.395 2.797 1 86.44 88 SER A CA 1
ATOM 692 C C . SER A 1 88 ? -0.585 -7.859 4.129 1 86.44 88 SER A C 1
ATOM 694 O O . SER A 1 88 ? 0.119 -7.891 5.141 1 86.44 88 SER A O 1
ATOM 696 N N . ARG A 1 89 ? -1.783 -8.32 4.055 1 79.12 89 ARG A N 1
ATOM 697 C CA . ARG A 1 89 ? -2.461 -8.805 5.254 1 79.12 89 ARG A CA 1
ATOM 698 C C . ARG A 1 89 ? -1.779 -10.055 5.805 1 79.12 89 ARG A C 1
ATOM 700 O O . ARG A 1 89 ? -1.879 -10.344 6.996 1 79.12 89 ARG A O 1
ATOM 707 N N . CYS A 1 90 ? -1.11 -10.695 4.934 1 74.88 90 CYS A N 1
ATOM 708 C CA . CYS A 1 90 ? -0.491 -11.945 5.375 1 74.88 90 CYS A CA 1
ATOM 709 C C . CYS A 1 90 ? 0.62 -11.672 6.383 1 74.88 90 CYS A C 1
ATOM 711 O O . CYS A 1 90 ? 1.067 -12.586 7.074 1 74.88 90 CYS A O 1
ATOM 713 N N . LEU A 1 91 ? 1.024 -10.484 6.367 1 73.31 91 LEU A N 1
ATOM 714 C CA . LEU A 1 91 ? 2.072 -10.109 7.309 1 73.31 91 LEU A CA 1
ATOM 715 C C . LEU A 1 91 ? 1.484 -9.82 8.688 1 73.31 91 LEU A C 1
ATOM 717 O O . LEU A 1 91 ? 2.223 -9.68 9.664 1 73.31 91 LEU A O 1
ATOM 721 N N . GLY A 1 92 ? 0.127 -9.742 8.625 1 69.31 92 GLY A N 1
ATOM 722 C CA . GLY A 1 92 ? -0.52 -9.43 9.891 1 69.31 92 GLY A CA 1
ATOM 723 C C . GLY A 1 92 ? -0.585 -10.617 10.836 1 69.31 92 GLY A C 1
ATOM 724 O O . GLY A 1 92 ? -0.484 -11.766 10.406 1 69.31 92 GLY A O 1
ATOM 725 N N . GLU A 1 93 ? -0.578 -10.328 12.023 1 60.47 93 GLU A N 1
ATOM 726 C CA . GLU A 1 93 ? -0.562 -11.32 13.094 1 60.47 93 GLU A CA 1
ATOM 727 C C . GLU A 1 93 ? -1.735 -12.281 12.969 1 60.47 93 GLU A C 1
ATOM 729 O O . GLU A 1 93 ? -1.633 -13.445 13.359 1 60.47 93 GLU A O 1
ATOM 734 N N . ASP A 1 94 ? -2.684 -11.812 12.367 1 58.31 94 ASP A N 1
ATOM 735 C CA . ASP A 1 94 ? -3.896 -12.625 12.406 1 58.31 94 ASP A CA 1
ATOM 736 C C . ASP A 1 94 ? -4.059 -13.438 11.125 1 58.31 94 ASP A C 1
ATOM 738 O O . ASP A 1 94 ? -5.078 -14.102 10.93 1 58.31 94 ASP A O 1
ATOM 742 N N . HIS A 1 95 ? -2.961 -13.234 10.344 1 60.5 95 HIS A N 1
ATOM 743 C CA . HIS A 1 95 ? -3.188 -13.898 9.07 1 60.5 95 HIS A CA 1
ATOM 744 C C . HIS A 1 95 ? -2.422 -15.211 8.992 1 60.5 95 HIS A C 1
ATOM 746 O O . HIS A 1 95 ? -1.261 -15.289 9.391 1 60.5 95 HIS A O 1
ATOM 752 N N . GLU A 1 96 ? -3.16 -16.266 8.859 1 57.53 96 GLU A N 1
ATOM 753 C CA . GLU A 1 96 ? -2.594 -17.578 8.57 1 57.53 96 GLU A CA 1
ATOM 754 C C . GLU A 1 96 ? -2.627 -17.875 7.07 1 57.53 96 GLU A C 1
ATOM 756 O O . GLU A 1 96 ? -3.684 -17.797 6.438 1 57.53 96 GLU A O 1
ATOM 761 N N . CYS A 1 97 ? -1.46 -17.625 6.406 1 59.75 97 CYS A N 1
ATOM 762 C CA . CYS A 1 97 ? -1.401 -17.984 4.996 1 59.75 97 CYS A CA 1
ATOM 763 C C . CYS A 1 97 ? -1.663 -19.469 4.805 1 59.75 97 CYS A C 1
ATOM 765 O O . CYS A 1 97 ? -1.712 -19.953 3.672 1 59.75 97 CYS A O 1
ATOM 767 N N . GLY A 1 98 ? -2.1 -20.047 5.91 1 54 98 GLY A N 1
ATOM 768 C CA . GLY A 1 98 ? -2.416 -21.469 5.867 1 54 98 GLY A CA 1
ATOM 769 C C . GLY A 1 98 ? -1.279 -22.312 5.336 1 54 98 GLY A C 1
ATOM 770 O O . GLY A 1 98 ? -0.108 -22.016 5.566 1 54 98 GLY A O 1
ATOM 771 N N . GLN A 1 99 ? -1.721 -23.469 4.609 1 49.78 99 GLN A N 1
ATOM 772 C CA . GLN A 1 99 ? -0.855 -24.516 4.074 1 49.78 99 GLN A CA 1
ATOM 773 C C . GLN A 1 99 ? 0.079 -23.969 3.004 1 49.78 99 GLN A C 1
ATOM 775 O O . GLN A 1 99 ? 1.099 -24.578 2.682 1 49.78 99 GLN A O 1
ATOM 780 N N . TRP A 1 100 ? -0.454 -23 2.266 1 51.34 100 TRP A N 1
ATOM 781 C CA . TRP A 1 100 ? 0.438 -22.5 1.224 1 51.34 100 TRP A CA 1
ATOM 782 C C . TRP A 1 100 ? 1.776 -22.078 1.813 1 51.34 100 TRP A C 1
ATOM 784 O O . TRP A 1 100 ? 2.828 -22.281 1.204 1 51.34 100 TRP A O 1
ATOM 794 N N . CYS A 1 101 ? 1.617 -21.484 3.068 1 54.28 101 CYS A N 1
ATOM 795 C CA . CYS A 1 101 ? 2.875 -21.219 3.754 1 54.28 101 CYS A CA 1
ATOM 796 C C . CYS A 1 101 ? 3.346 -22.422 4.543 1 54.28 101 CYS A C 1
ATOM 798 O O . CYS A 1 101 ? 4.055 -22.281 5.543 1 54.28 101 CYS A O 1
ATOM 800 N N . SER A 1 102 ? 2.926 -23.5 4.078 1 41.94 102 SER A N 1
ATOM 801 C CA . SER A 1 102 ? 3.236 -24.734 4.789 1 41.94 102 SER A CA 1
ATOM 802 C C . SER A 1 102 ? 4.738 -24.891 5.004 1 41.94 102 SER A C 1
ATOM 804 O O . SER A 1 102 ? 5.492 -25.062 4.043 1 41.94 102 SER A O 1
ATOM 806 N N . GLY A 1 103 ? 5.164 -24.75 6.098 1 47.72 103 GLY A N 1
ATOM 807 C CA . GLY A 1 103 ? 6.402 -25.156 6.738 1 47.72 103 GLY A CA 1
ATOM 808 C C . GLY A 1 103 ? 7.555 -24.203 6.48 1 47.72 103 GLY A C 1
ATOM 809 O O . GLY A 1 103 ? 8.344 -23.922 7.387 1 47.72 103 GLY A O 1
ATOM 810 N N . GLU A 1 104 ? 8.016 -24.047 5.121 1 52.25 104 GLU A N 1
ATOM 811 C CA . GLU A 1 104 ? 9.164 -23.203 4.801 1 52.25 104 GLU A CA 1
ATOM 812 C C . GLU A 1 104 ? 8.758 -21.75 4.648 1 52.25 104 GLU A C 1
ATOM 814 O O . GLU A 1 104 ? 7.602 -21.438 4.336 1 52.25 104 GLU A O 1
ATOM 819 N N . ARG A 1 105 ? 9.484 -20.828 5.098 1 59.78 105 ARG A N 1
ATOM 820 C CA . ARG A 1 105 ? 9.297 -19.375 5.031 1 59.78 105 ARG A CA 1
ATOM 821 C C . ARG A 1 105 ? 8.758 -18.953 3.668 1 59.78 105 ARG A C 1
ATOM 823 O O . ARG A 1 105 ? 9.359 -19.266 2.637 1 59.78 105 ARG A O 1
ATOM 830 N N . CYS A 1 106 ? 7.539 -18.672 3.529 1 78.06 106 CYS A N 1
ATOM 831 C CA . CYS A 1 106 ? 6.93 -18.125 2.324 1 78.06 106 CYS A CA 1
ATOM 832 C C . CYS A 1 106 ? 7.801 -17.031 1.729 1 78.06 106 CYS A C 1
ATOM 834 O O . CYS A 1 106 ? 8.047 -16 2.375 1 78.06 106 CYS A O 1
ATOM 836 N N . LYS A 1 107 ? 8.438 -17.359 0.605 1 84.25 107 LYS A N 1
ATOM 837 C CA . LYS A 1 107 ? 9.32 -16.406 -0.077 1 84.25 107 LYS A CA 1
ATOM 838 C C . LYS A 1 107 ? 8.594 -15.102 -0.39 1 84.25 107 LYS A C 1
ATOM 840 O O . LYS A 1 107 ? 9.18 -14.023 -0.313 1 84.25 107 LYS A O 1
ATOM 845 N N . VAL A 1 108 ? 7.297 -15.25 -0.626 1 88.56 108 VAL A N 1
ATOM 846 C CA . VAL A 1 108 ? 6.504 -14.07 -0.979 1 88.56 108 VAL A CA 1
ATOM 847 C C . VAL A 1 108 ? 6.324 -13.18 0.249 1 88.56 108 VAL A C 1
ATOM 849 O O . VAL A 1 108 ? 6.406 -11.953 0.152 1 88.56 108 VAL A O 1
ATOM 852 N N . GLN A 1 109 ? 6.148 -13.82 1.344 1 86.44 109 GLN A N 1
ATOM 853 C CA . GLN A 1 109 ? 6 -13.062 2.584 1 86.44 109 GLN A CA 1
ATOM 854 C C . GLN A 1 109 ? 7.262 -12.266 2.893 1 86.44 109 GLN A C 1
ATOM 856 O O . GLN A 1 109 ? 7.188 -11.156 3.416 1 86.44 109 GLN A O 1
ATOM 861 N N . SER A 1 110 ? 8.391 -12.945 2.648 1 89.06 110 SER A N 1
ATOM 862 C CA . SER A 1 110 ? 9.656 -12.25 2.869 1 89.06 110 SER A CA 1
ATOM 863 C C . SER A 1 110 ? 9.766 -11.016 1.986 1 89.06 110 SER A C 1
ATOM 865 O O . SER A 1 110 ? 10.242 -9.969 2.43 1 89.06 110 SER A O 1
ATOM 867 N N . ILE A 1 111 ? 9.312 -11.125 0.829 1 91.5 111 ILE A N 1
ATOM 868 C CA . ILE A 1 111 ? 9.352 -10 -0.105 1 91.5 111 ILE A CA 1
ATOM 869 C C . ILE A 1 111 ? 8.398 -8.906 0.375 1 91.5 111 ILE A C 1
ATOM 871 O O . ILE A 1 111 ? 8.773 -7.727 0.415 1 91.5 111 ILE A O 1
ATOM 875 N N . TYR A 1 112 ? 7.199 -9.32 0.801 1 90.69 112 TYR A N 1
ATOM 876 C CA . TYR A 1 112 ? 6.227 -8.359 1.314 1 90.69 112 TYR A CA 1
ATOM 877 C C . TYR A 1 112 ? 6.758 -7.66 2.561 1 90.69 112 TYR A C 1
ATOM 879 O O . TYR A 1 112 ? 6.551 -6.457 2.742 1 90.69 112 TYR A O 1
ATOM 887 N N . SER A 1 113 ? 7.438 -8.406 3.408 1 90.88 113 SER A N 1
ATOM 888 C CA . SER A 1 113 ? 8.016 -7.848 4.621 1 90.88 113 SER A CA 1
ATOM 889 C C . SER A 1 113 ? 9.086 -6.805 4.297 1 90.88 113 SER A C 1
ATOM 891 O O . SER A 1 113 ? 9.133 -5.746 4.922 1 90.88 113 SER A O 1
ATOM 893 N N . ASN A 1 114 ? 9.883 -7.137 3.314 1 94 114 ASN A N 1
ATOM 894 C CA . ASN A 1 114 ? 10.914 -6.195 2.889 1 94 114 ASN A CA 1
ATOM 895 C C . ASN A 1 114 ? 10.305 -4.914 2.324 1 94 114 ASN A C 1
ATOM 897 O O . ASN A 1 114 ? 10.773 -3.816 2.623 1 94 114 ASN A O 1
ATOM 901 N N . ILE A 1 115 ? 9.336 -5.062 1.518 1 94 115 ILE A N 1
ATOM 902 C CA . ILE A 1 115 ? 8.648 -3.91 0.943 1 94 115 ILE A CA 1
ATOM 903 C C . ILE A 1 115 ? 8.031 -3.068 2.059 1 94 115 ILE A C 1
ATOM 905 O O . ILE A 1 115 ? 8.141 -1.841 2.049 1 94 115 ILE A O 1
ATOM 909 N N . SER A 1 116 ? 7.398 -3.752 3.02 1 93.44 116 SER A N 1
ATOM 910 C CA . SER A 1 116 ? 6.816 -3.051 4.16 1 93.44 116 SER A CA 1
ATOM 911 C C . SER A 1 116 ? 7.871 -2.238 4.902 1 93.44 116 SER A C 1
ATOM 913 O O . SER A 1 116 ? 7.648 -1.071 5.23 1 93.44 116 SER A O 1
ATOM 915 N N . ALA A 1 117 ? 8.984 -2.859 5.164 1 94.56 117 ALA A N 1
ATOM 916 C CA . ALA A 1 117 ? 10.07 -2.195 5.875 1 94.56 117 ALA A CA 1
ATOM 917 C C . ALA A 1 117 ? 10.594 -0.995 5.09 1 94.56 117 ALA A C 1
ATOM 919 O O . ALA A 1 117 ? 10.883 0.056 5.668 1 94.56 117 ALA A O 1
ATOM 920 N N . LEU A 1 118 ? 10.664 -1.158 3.791 1 95.5 118 LEU A N 1
ATOM 921 C CA . LEU A 1 118 ? 11.148 -0.088 2.93 1 95.5 118 LEU A CA 1
ATOM 922 C C . LEU A 1 118 ? 10.203 1.107 2.953 1 95.5 118 LEU A C 1
ATOM 924 O O . LEU A 1 118 ? 10.648 2.252 3.082 1 95.5 118 LEU A O 1
ATOM 928 N N . VAL A 1 119 ? 8.961 0.862 2.816 1 94.94 119 VAL A N 1
ATOM 929 C CA . VAL A 1 119 ? 7.969 1.931 2.816 1 94.94 119 VAL A CA 1
ATOM 930 C C . VAL A 1 119 ? 7.965 2.635 4.172 1 94.94 119 VAL A C 1
ATOM 932 O O . VAL A 1 119 ? 7.973 3.865 4.238 1 94.94 119 VAL A O 1
ATOM 935 N N . ARG A 1 120 ? 7.996 1.845 5.266 1 95.06 120 ARG A N 1
ATOM 936 C CA . ARG A 1 120 ? 8.016 2.428 6.602 1 95.06 120 ARG A CA 1
ATOM 937 C C . ARG A 1 120 ? 9.25 3.311 6.793 1 95.06 120 ARG A C 1
ATOM 939 O O . ARG A 1 120 ? 9.156 4.398 7.371 1 95.06 120 ARG A O 1
ATOM 946 N N . GLU A 1 121 ? 10.344 2.805 6.336 1 97.06 121 GLU A N 1
ATOM 947 C CA . GLU A 1 121 ? 11.586 3.574 6.438 1 97.06 121 GLU A CA 1
ATOM 948 C C . GLU A 1 121 ? 11.469 4.902 5.699 1 97.06 121 GLU A C 1
ATOM 950 O O . GLU A 1 121 ? 11.891 5.941 6.215 1 97.06 121 GLU A O 1
ATOM 955 N N . GLN A 1 122 ? 10.906 4.902 4.492 1 96.06 122 GLN A N 1
ATOM 956 C CA . GLN A 1 122 ? 10.734 6.117 3.705 1 96.06 122 GLN A CA 1
ATOM 957 C C . GLN A 1 122 ? 9.812 7.105 4.41 1 96.06 122 GLN A C 1
ATOM 959 O O . GLN A 1 122 ? 10.102 8.305 4.469 1 96.06 122 GLN A O 1
ATOM 964 N N . LEU A 1 123 ? 8.734 6.629 4.934 1 96.44 123 LEU A N 1
ATOM 965 C CA . LEU A 1 123 ? 7.762 7.477 5.609 1 96.44 123 LEU A CA 1
ATOM 966 C C . LEU A 1 123 ? 8.32 8.008 6.926 1 96.44 123 LEU A C 1
ATOM 968 O O . LEU A 1 123 ? 8.039 9.141 7.312 1 96.44 123 LEU A O 1
ATOM 972 N N . ALA A 1 124 ? 9.109 7.152 7.641 1 97.56 124 ALA A N 1
ATOM 973 C CA . ALA A 1 124 ? 9.703 7.527 8.922 1 97.56 124 ALA A CA 1
ATOM 974 C C . ALA A 1 124 ? 10.789 8.586 8.742 1 97.56 124 ALA A C 1
ATOM 976 O O . ALA A 1 124 ? 11.133 9.305 9.68 1 97.56 124 ALA A O 1
ATOM 977 N N . GLY A 1 125 ? 11.289 8.648 7.535 1 97.19 125 GLY A N 1
ATOM 978 C CA . GLY A 1 125 ? 12.375 9.57 7.25 1 97.19 125 GLY A CA 1
ATOM 979 C C . GLY A 1 125 ? 11.898 10.969 6.922 1 97.19 125 GLY A C 1
ATOM 980 O O . GLY A 1 125 ? 12.711 11.891 6.762 1 97.19 125 GLY A O 1
ATOM 981 N N . VAL A 1 126 ? 10.609 11.195 6.816 1 97.06 126 VAL A N 1
ATOM 982 C CA . VAL A 1 126 ? 10.047 12.5 6.48 1 97.06 126 VAL A CA 1
ATOM 983 C C . VAL A 1 126 ? 9.297 13.062 7.684 1 97.06 126 VAL A C 1
ATOM 985 O O . VAL A 1 126 ? 8.367 12.445 8.188 1 97.06 126 VAL A O 1
ATOM 988 N N . THR A 1 127 ? 9.742 14.242 8.094 1 97.75 127 THR A N 1
ATOM 989 C CA . THR A 1 127 ? 9.062 14.93 9.188 1 97.75 127 THR A CA 1
ATOM 990 C C . THR A 1 127 ? 8.211 16.078 8.648 1 97.75 127 THR A C 1
ATOM 992 O O . THR A 1 127 ? 8.367 16.5 7.496 1 97.75 127 THR A O 1
ATOM 995 N N . PHE A 1 128 ? 7.285 16.531 9.469 1 96.62 128 PHE A N 1
ATOM 996 C CA . PHE A 1 128 ? 6.309 17.5 8.984 1 96.62 128 PHE A CA 1
ATOM 997 C C . PHE A 1 128 ? 6.953 18.875 8.805 1 96.62 128 PHE A C 1
ATOM 999 O O . PHE A 1 128 ? 6.414 19.719 8.094 1 96.62 128 PHE A O 1
ATOM 1006 N N . ASP A 1 129 ? 8.094 19.125 9.477 1 95.25 129 ASP A N 1
ATOM 1007 C CA . ASP A 1 129 ? 8.789 20.391 9.227 1 95.25 129 ASP A CA 1
ATOM 1008 C C . ASP A 1 129 ? 9.297 20.469 7.789 1 95.25 129 ASP A C 1
ATOM 1010 O O . ASP A 1 129 ? 9.477 21.547 7.25 1 95.25 129 ASP A O 1
ATOM 1014 N N . GLN A 1 130 ? 9.484 19.297 7.137 1 93.75 130 GLN A N 1
ATOM 1015 C CA . GLN A 1 130 ? 9.961 19.234 5.762 1 93.75 130 GLN A CA 1
ATOM 1016 C C . GLN A 1 130 ? 8.828 19.484 4.77 1 93.75 130 GLN A C 1
ATOM 1018 O O . GLN A 1 130 ? 9.07 19.672 3.576 1 93.75 130 GLN A O 1
ATOM 1023 N N . LEU A 1 131 ? 7.648 19.438 5.258 1 88.69 131 LEU A N 1
ATOM 1024 C CA . LEU A 1 131 ? 6.484 19.562 4.387 1 88.69 131 LEU A CA 1
ATOM 1025 C C . LEU A 1 131 ? 5.922 20.984 4.422 1 88.69 131 LEU A C 1
ATOM 1027 O O . LEU A 1 131 ? 4.984 21.297 3.686 1 88.69 131 LEU A O 1
ATOM 1031 N N . ILE A 1 132 ? 6.375 21.781 5.266 1 79.25 132 ILE A N 1
ATOM 1032 C CA . ILE A 1 132 ? 5.879 23.141 5.453 1 79.25 132 ILE A CA 1
ATOM 1033 C C . ILE A 1 132 ? 6.879 24.125 4.879 1 79.25 132 ILE A C 1
ATOM 1035 O O . ILE A 1 132 ? 8.094 23.906 4.93 1 79.25 132 ILE A O 1
ATOM 1039 N N . MET B 1 1 ? -2.814 -0.35 5.051 1 61.78 1 MET B N 1
ATOM 1040 C CA . MET B 1 1 ? -2.777 -0.298 3.59 1 61.78 1 MET B CA 1
ATOM 1041 C C . MET B 1 1 ? -2.27 -1.613 3.012 1 61.78 1 MET B C 1
ATOM 1043 O O . MET B 1 1 ? -1.177 -2.068 3.357 1 61.78 1 MET B O 1
ATOM 1047 N N . TYR B 1 2 ? -3.104 -2.465 2.613 1 69.38 2 TYR B N 1
ATOM 1048 C CA . TYR B 1 2 ? -2.74 -3.793 2.131 1 69.38 2 TYR B CA 1
ATOM 1049 C C . TYR B 1 2 ? -3.068 -3.945 0.651 1 69.38 2 TYR B C 1
ATOM 1051 O O . TYR B 1 2 ? -3.965 -3.271 0.135 1 69.38 2 TYR B O 1
ATOM 1059 N N . ILE B 1 3 ? -2.176 -4.715 -0.003 1 76.81 3 ILE B N 1
ATOM 1060 C CA . ILE B 1 3 ? -2.68 -5.238 -1.269 1 76.81 3 ILE B CA 1
ATOM 1061 C C . ILE B 1 3 ? -3.977 -6.012 -1.028 1 76.81 3 ILE B C 1
ATOM 1063 O O . ILE B 1 3 ? -4.23 -6.477 0.085 1 76.81 3 ILE B O 1
ATOM 1067 N N . THR B 1 4 ? -4.742 -6.16 -2.049 1 83.19 4 THR B N 1
ATOM 1068 C CA . THR B 1 4 ? -6.027 -6.832 -1.909 1 83.19 4 THR B CA 1
ATOM 1069 C C . THR B 1 4 ? -5.836 -8.344 -1.763 1 83.19 4 THR B C 1
ATOM 1071 O O . THR B 1 4 ? -4.773 -8.875 -2.104 1 83.19 4 THR B O 1
ATOM 1074 N N . LEU B 1 5 ? -6.773 -8.961 -1.225 1 85.38 5 LEU B N 1
ATOM 1075 C CA . LEU B 1 5 ? -6.777 -10.414 -1.132 1 85.38 5 LEU B CA 1
ATOM 1076 C C . LEU B 1 5 ? -6.695 -11.047 -2.516 1 85.38 5 LEU B C 1
ATOM 1078 O O . LEU B 1 5 ? -6.02 -12.062 -2.697 1 85.38 5 LEU B O 1
ATOM 1082 N N . GLU B 1 6 ? -7.363 -10.406 -3.432 1 90.94 6 GLU B N 1
ATOM 1083 C CA . GLU B 1 6 ? -7.34 -10.898 -4.805 1 90.94 6 GLU B CA 1
ATOM 1084 C C . GLU B 1 6 ? -5.918 -10.922 -5.359 1 90.94 6 GLU B C 1
ATOM 1086 O O . GLU B 1 6 ? -5.52 -11.875 -6.027 1 90.94 6 GLU B O 1
ATOM 1091 N N . SER B 1 7 ? -5.176 -9.875 -5.102 1 92.06 7 SER B N 1
ATOM 1092 C CA . SER B 1 7 ? -3.791 -9.812 -5.559 1 92.06 7 SER B CA 1
ATOM 1093 C C . SER B 1 7 ? -2.947 -10.906 -4.914 1 92.06 7 SER B C 1
ATOM 1095 O O . SER B 1 7 ? -2.115 -11.523 -5.582 1 92.06 7 SER B O 1
ATOM 1097 N N . ASP B 1 8 ? -3.162 -11.117 -3.645 1 89.56 8 ASP B N 1
ATOM 1098 C CA . ASP B 1 8 ? -2.445 -12.172 -2.943 1 89.56 8 ASP B CA 1
ATOM 1099 C C . ASP B 1 8 ? -2.771 -13.547 -3.535 1 89.56 8 ASP B C 1
ATOM 1101 O O . ASP B 1 8 ? -1.874 -14.352 -3.768 1 89.56 8 ASP B O 1
ATOM 1105 N N . TYR B 1 9 ? -3.988 -13.75 -3.787 1 92.12 9 TYR B N 1
ATOM 1106 C CA . TYR B 1 9 ? -4.43 -15.008 -4.371 1 92.12 9 TYR B CA 1
ATOM 1107 C C . TYR B 1 9 ? -3.859 -15.188 -5.773 1 92.12 9 TYR B C 1
ATOM 1109 O O . TYR B 1 9 ? -3.498 -16.297 -6.168 1 92.12 9 TYR B O 1
ATOM 1117 N N . ALA B 1 10 ? -3.842 -14.125 -6.484 1 95.94 10 ALA B N 1
ATOM 1118 C CA . ALA B 1 10 ? -3.291 -14.195 -7.836 1 95.94 10 ALA B CA 1
ATOM 1119 C C . ALA B 1 10 ? -1.827 -14.625 -7.812 1 95.94 10 ALA B C 1
ATOM 1121 O O . ALA B 1 10 ? -1.398 -15.438 -8.641 1 95.94 10 ALA B O 1
ATOM 1122 N N . VAL B 1 11 ? -1.153 -14.078 -6.852 1 94.5 11 VAL B N 1
ATOM 1123 C CA . VAL B 1 11 ? 0.255 -14.438 -6.711 1 94.5 11 VAL B CA 1
ATOM 1124 C C . VAL B 1 11 ? 0.384 -15.914 -6.375 1 94.5 11 VAL B C 1
ATOM 1126 O O . VAL B 1 11 ? 1.235 -16.609 -6.93 1 94.5 11 VAL B O 1
ATOM 1129 N N . ARG B 1 12 ? -0.431 -16.422 -5.574 1 92.62 12 ARG B N 1
ATOM 1130 C CA . ARG B 1 12 ? -0.421 -17.844 -5.203 1 92.62 12 ARG B CA 1
ATOM 1131 C C . ARG B 1 12 ? -0.728 -18.719 -6.406 1 92.62 12 ARG B C 1
ATOM 1133 O O . ARG B 1 12 ? -0.024 -19.703 -6.656 1 92.62 12 ARG B O 1
ATOM 1140 N N . ILE B 1 13 ? -1.747 -18.375 -7.066 1 95.81 13 ILE B N 1
ATOM 1141 C CA . ILE B 1 13 ? -2.18 -19.125 -8.234 1 95.81 13 ILE B CA 1
ATOM 1142 C C . ILE B 1 13 ? -1.062 -19.156 -9.273 1 95.81 13 ILE B C 1
ATOM 1144 O O . ILE B 1 13 ? -0.716 -20.219 -9.797 1 95.81 13 ILE B O 1
ATOM 1148 N N . MET B 1 14 ? -0.499 -18 -9.523 1 96.81 14 MET B N 1
ATOM 1149 C CA . MET B 1 14 ? 0.568 -17.922 -10.523 1 96.81 14 MET B CA 1
ATOM 1150 C C . MET B 1 14 ? 1.779 -18.734 -10.086 1 96.81 14 MET B C 1
ATOM 1152 O O . MET B 1 14 ? 2.428 -19.375 -10.914 1 96.81 14 MET B O 1
ATOM 1156 N N . SER B 1 15 ? 2.105 -18.641 -8.812 1 94.62 15 SER B N 1
ATOM 1157 C CA . SER B 1 15 ? 3.221 -19.422 -8.289 1 94.62 15 SER B CA 1
ATOM 1158 C C . SER B 1 15 ? 2.986 -20.922 -8.484 1 94.62 15 SER B C 1
ATOM 1160 O O . SER B 1 15 ? 3.906 -21.656 -8.852 1 94.62 15 SER B O 1
ATOM 1162 N N . PHE B 1 16 ? 1.812 -21.344 -8.242 1 94.81 16 PHE B N 1
ATOM 1163 C CA . PHE B 1 16 ? 1.447 -22.75 -8.398 1 94.81 16 PHE B CA 1
ATOM 1164 C C . PHE B 1 16 ? 1.562 -23.188 -9.852 1 94.81 16 PHE B C 1
ATOM 1166 O O . PHE B 1 16 ? 2.16 -24.219 -10.156 1 94.81 16 PHE B O 1
ATOM 1173 N N . LEU B 1 17 ? 1.054 -22.406 -10.719 1 97.12 17 LEU B N 1
ATOM 1174 C CA . LEU B 1 17 ? 1.12 -22.703 -12.141 1 97.12 17 LEU B CA 1
ATOM 1175 C C . LEU B 1 17 ? 2.564 -22.703 -12.633 1 97.12 17 LEU B C 1
ATOM 1177 O O . LEU B 1 17 ? 2.949 -23.547 -13.445 1 97.12 17 LEU B O 1
ATOM 1181 N N . ALA B 1 18 ? 3.279 -21.703 -12.18 1 95.69 18 ALA B N 1
ATOM 1182 C CA . ALA B 1 18 ? 4.684 -21.594 -12.57 1 95.69 18 ALA B CA 1
ATOM 1183 C C . ALA B 1 18 ? 5.484 -22.797 -12.102 1 95.69 18 ALA B C 1
ATOM 1185 O O . ALA B 1 18 ? 6.426 -23.234 -12.773 1 95.69 18 ALA B O 1
ATOM 1186 N N . LYS B 1 19 ? 5.156 -23.328 -10.945 1 94.25 19 LYS B N 1
ATOM 1187 C CA . LYS B 1 19 ? 5.848 -24.484 -10.375 1 94.25 19 LYS B CA 1
ATOM 1188 C C . LYS B 1 19 ? 5.492 -25.766 -11.133 1 94.25 19 LYS B C 1
ATOM 1190 O O . LYS B 1 19 ? 6.367 -26.578 -11.422 1 94.25 19 LYS B O 1
ATOM 1195 N N . ARG B 1 20 ? 4.285 -25.953 -11.469 1 95.06 20 ARG B N 1
ATOM 1196 C CA . ARG B 1 20 ? 3.793 -27.203 -12.062 1 95.06 20 ARG B CA 1
ATOM 1197 C C . ARG B 1 20 ? 4.09 -27.25 -13.555 1 95.06 20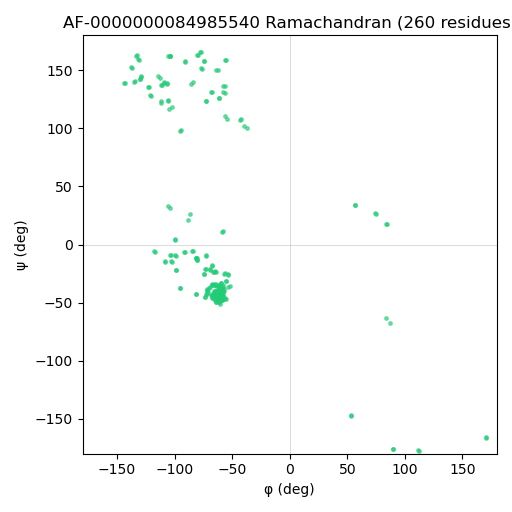 ARG B C 1
ATOM 1199 O O . ARG B 1 20 ? 4.438 -28.312 -14.086 1 95.06 20 ARG B O 1
ATOM 1206 N N . ARG B 1 21 ? 3.885 -26.141 -14.227 1 94.75 21 ARG B N 1
ATOM 1207 C CA . ARG B 1 21 ? 4.117 -26 -15.656 1 94.75 21 ARG B CA 1
ATOM 1208 C C . ARG B 1 21 ? 3.311 -27.031 -16.438 1 94.75 21 ARG B C 1
ATOM 1210 O O . ARG B 1 21 ? 3.82 -27.641 -17.391 1 94.75 21 ARG B O 1
ATOM 1217 N N . GLU B 1 22 ? 2.168 -27.406 -16.031 1 95.25 22 GLU B N 1
ATOM 1218 C CA . GLU B 1 22 ? 1.241 -28.281 -16.734 1 95.25 22 GLU B CA 1
ATOM 1219 C C . GLU B 1 22 ? -0.173 -27.719 -16.734 1 95.25 22 GLU B C 1
ATOM 1221 O O . GLU B 1 22 ? -0.477 -26.797 -15.977 1 95.25 22 GLU B O 1
ATOM 1226 N N . LYS B 1 23 ? -0.923 -28.219 -17.562 1 96.75 23 LYS B N 1
ATOM 1227 C CA . LYS B 1 23 ? -2.318 -27.797 -1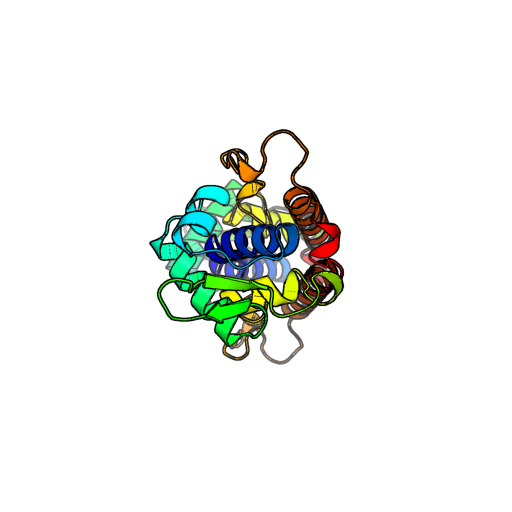7.656 1 96.75 23 LYS B CA 1
ATOM 1228 C C . LYS B 1 23 ? -3.129 -28.344 -16.469 1 96.75 23 LYS B C 1
ATOM 1230 O O . LYS B 1 23 ? -3.115 -29.547 -16.203 1 96.75 23 LYS B O 1
ATOM 1235 N N . LEU B 1 24 ? -3.734 -27.469 -15.773 1 97.06 24 LEU B N 1
ATOM 1236 C CA . LEU B 1 24 ? -4.523 -27.828 -14.602 1 97.06 24 LEU B CA 1
ATOM 1237 C C . LEU B 1 24 ? -5.914 -27.203 -14.672 1 97.06 24 LEU B C 1
ATOM 1239 O O . LEU B 1 24 ? -6.066 -26.062 -15.117 1 97.06 24 LEU B O 1
ATOM 1243 N N . ASP B 1 25 ? -6.875 -27.953 -14.164 1 96.62 25 ASP B N 1
ATOM 1244 C CA . ASP B 1 25 ? -8.211 -27.375 -14.141 1 96.62 25 ASP B CA 1
ATOM 1245 C C . ASP B 1 25 ? -8.375 -26.406 -12.969 1 96.62 25 ASP B C 1
ATOM 1247 O O . ASP B 1 25 ? -7.586 -26.438 -12.023 1 96.62 25 ASP B O 1
ATOM 1251 N N . ALA B 1 26 ? -9.383 -25.578 -13.023 1 96.5 26 ALA B N 1
ATOM 1252 C CA . ALA B 1 26 ? -9.602 -24.531 -12.039 1 96.5 26 ALA B CA 1
ATOM 1253 C C . ALA B 1 26 ? -9.797 -25.109 -10.641 1 96.5 26 ALA B C 1
ATOM 1255 O O . ALA B 1 26 ? -9.344 -24.531 -9.648 1 96.5 26 ALA B O 1
ATOM 1256 N N . LYS B 1 27 ? -10.484 -26.234 -10.562 1 96.25 27 LYS B N 1
ATOM 1257 C CA . LYS B 1 27 ? -10.734 -26.875 -9.273 1 96.25 27 LYS B CA 1
ATOM 1258 C C . LYS B 1 27 ? -9.43 -27.281 -8.602 1 96.25 27 LYS B C 1
ATOM 1260 O O . LYS B 1 27 ? -9.234 -27.031 -7.406 1 96.25 27 LYS B O 1
ATOM 1265 N N . THR B 1 28 ? -8.609 -27.953 -9.375 1 96.31 28 THR B N 1
ATOM 1266 C CA . THR B 1 28 ? -7.309 -28.375 -8.867 1 96.31 28 THR B CA 1
ATOM 1267 C C . THR B 1 28 ? -6.492 -27.172 -8.414 1 96.31 28 THR B C 1
ATOM 1269 O O . THR B 1 28 ? -5.879 -27.188 -7.34 1 96.31 28 THR B O 1
ATOM 1272 N N . ILE B 1 29 ? -6.461 -26.109 -9.164 1 96.75 29 ILE B N 1
ATOM 1273 C CA . ILE B 1 29 ? -5.734 -24.891 -8.828 1 96.75 29 ILE B CA 1
ATOM 1274 C C . ILE B 1 29 ? -6.285 -24.297 -7.535 1 96.75 29 ILE B C 1
ATOM 1276 O O . ILE B 1 29 ? -5.523 -23.984 -6.613 1 96.75 29 ILE B O 1
ATOM 1280 N N . ALA B 1 30 ? -7.609 -24.156 -7.469 1 96.12 30 ALA B N 1
ATOM 1281 C CA . ALA B 1 30 ? -8.258 -23.609 -6.281 1 96.12 30 ALA B CA 1
ATOM 1282 C C . ALA B 1 30 ? -7.895 -24.406 -5.035 1 96.12 30 ALA B C 1
ATOM 1284 O O . ALA B 1 30 ? -7.469 -23.844 -4.027 1 96.12 30 ALA B O 1
ATOM 1285 N N . GLU B 1 31 ? -7.945 -25.734 -5.078 1 93.81 31 GLU B N 1
ATOM 1286 C CA . GLU B 1 31 ? -7.703 -26.625 -3.953 1 93.81 31 GLU B CA 1
ATOM 1287 C C . GLU B 1 31 ? -6.254 -26.547 -3.48 1 93.81 31 GLU B C 1
ATOM 1289 O O . GLU B 1 31 ? -5.98 -26.625 -2.281 1 93.81 31 GLU B O 1
ATOM 1294 N N . ASN B 1 32 ? -5.387 -26.344 -4.402 1 92.75 32 ASN B N 1
ATOM 1295 C CA . ASN B 1 32 ? -3.971 -26.406 -4.062 1 92.75 32 ASN B CA 1
ATOM 1296 C C . ASN B 1 32 ? -3.43 -25.031 -3.688 1 92.75 32 ASN B C 1
ATOM 1298 O O . ASN B 1 32 ? -2.293 -24.906 -3.229 1 92.75 32 ASN B O 1
ATOM 1302 N N . THR B 1 33 ? -4.152 -23.984 -3.812 1 91.62 33 THR B N 1
ATOM 1303 C CA . THR B 1 33 ? -3.672 -22.641 -3.512 1 91.62 33 THR B CA 1
ATOM 1304 C C . THR B 1 33 ? -4.461 -22.031 -2.359 1 91.62 33 THR B C 1
ATOM 1306 O O . THR B 1 33 ? -4.184 -20.906 -1.939 1 91.62 33 THR B O 1
ATOM 1309 N N . GLY B 1 34 ? -5.48 -22.703 -1.911 1 89.44 34 GLY B N 1
ATOM 1310 C CA . GLY B 1 34 ? -6.281 -22.188 -0.806 1 89.44 34 GLY B CA 1
ATOM 1311 C C . GLY B 1 34 ? -7.195 -21.047 -1.204 1 89.44 34 GLY B C 1
ATOM 1312 O O . GLY B 1 34 ? -7.449 -20.141 -0.407 1 89.44 34 GLY B O 1
ATOM 1313 N N . VAL B 1 35 ? -7.523 -21.062 -2.438 1 92.81 35 VAL B N 1
ATOM 1314 C CA . VAL B 1 35 ? -8.438 -20.062 -2.988 1 92.81 35 VAL B CA 1
ATOM 1315 C C . VAL B 1 35 ? -9.758 -20.719 -3.361 1 92.81 35 VAL B C 1
ATOM 1317 O O . VAL B 1 35 ? -9.781 -21.844 -3.873 1 92.81 35 VAL B O 1
ATOM 1320 N N . THR B 1 36 ? -10.828 -20.078 -3.039 1 95.56 36 THR B N 1
ATOM 1321 C CA . THR B 1 36 ? -12.117 -20.625 -3.436 1 95.56 36 THR B CA 1
ATOM 1322 C C . THR B 1 36 ? -12.234 -20.688 -4.957 1 95.56 36 THR B C 1
ATOM 1324 O O . THR B 1 36 ? -11.633 -19.875 -5.664 1 95.56 36 THR B O 1
ATOM 1327 N N . LEU B 1 37 ? -13 -21.672 -5.426 1 97.12 37 LEU B N 1
ATOM 1328 C CA . LEU B 1 37 ? -13.141 -21.859 -6.867 1 97.12 37 LEU B CA 1
ATOM 1329 C C . LEU B 1 37 ? -13.672 -20.594 -7.527 1 97.12 37 LEU B C 1
ATOM 1331 O O . LEU B 1 37 ? -13.211 -20.203 -8.602 1 97.12 37 LEU B O 1
ATOM 1335 N N . ARG B 1 38 ? -14.586 -19.938 -6.863 1 97.06 38 ARG B N 1
ATOM 1336 C CA . ARG B 1 38 ? -15.164 -18.719 -7.395 1 97.06 38 ARG B CA 1
ATOM 1337 C C . ARG B 1 38 ? -14.094 -17.656 -7.609 1 97.06 38 ARG B C 1
ATOM 1339 O O . ARG B 1 38 ? -14.016 -17.047 -8.68 1 97.06 38 ARG B O 1
ATOM 1346 N N . PHE B 1 39 ? -13.219 -17.438 -6.68 1 96.06 39 PHE B N 1
ATOM 1347 C CA . PHE B 1 39 ? -12.164 -16.438 -6.773 1 96.06 39 PHE B CA 1
ATOM 1348 C C . PHE B 1 39 ? -11.094 -16.875 -7.77 1 96.06 39 PHE B C 1
ATOM 1350 O O . PHE B 1 39 ? -10.547 -16.047 -8.508 1 96.06 39 PHE B O 1
ATOM 1357 N N . ALA B 1 40 ? -10.812 -18.188 -7.699 1 97.69 40 ALA B N 1
ATOM 1358 C CA . ALA B 1 40 ? -9.812 -18.703 -8.625 1 97.69 40 ALA B CA 1
ATOM 1359 C C . ALA B 1 40 ? -10.219 -18.438 -10.078 1 97.69 40 ALA B C 1
ATOM 1361 O O . ALA B 1 40 ? -9.406 -18 -10.883 1 97.69 40 ALA B O 1
ATOM 1362 N N . LEU B 1 41 ? -11.492 -18.688 -10.367 1 97.88 41 LEU B N 1
ATOM 1363 C CA . LEU B 1 41 ? -11.977 -18.484 -11.734 1 97.88 41 LEU B CA 1
ATOM 1364 C C . LEU B 1 41 ? -11.914 -17.016 -12.133 1 97.88 41 LEU B C 1
ATOM 1366 O O . LEU B 1 41 ? -11.539 -16.688 -13.258 1 97.88 41 LEU B O 1
ATOM 1370 N N . LYS B 1 42 ? -12.266 -16.156 -11.234 1 97.88 42 LYS B N 1
ATOM 1371 C CA . LYS B 1 42 ? -12.188 -14.719 -11.484 1 97.88 42 LYS B CA 1
ATOM 1372 C C . LYS B 1 42 ? -10.758 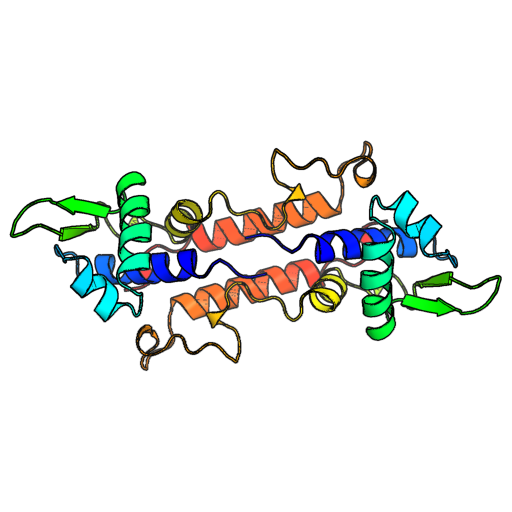-14.289 -11.781 1 97.88 42 LYS B C 1
ATOM 1374 O O . LYS B 1 42 ? -10.508 -13.547 -12.734 1 97.88 42 LYS B O 1
ATOM 1379 N N . ILE B 1 43 ? -9.859 -14.719 -11.008 1 98.06 43 ILE B N 1
ATOM 1380 C CA . ILE B 1 43 ? -8.445 -14.359 -11.125 1 98.06 43 ILE B CA 1
ATOM 1381 C C . ILE B 1 43 ? -7.871 -14.953 -12.414 1 98.06 43 ILE B C 1
ATOM 1383 O O . ILE B 1 43 ? -7.141 -14.281 -13.141 1 98.06 43 ILE B O 1
ATOM 1387 N N . LEU B 1 44 ? -8.242 -16.234 -12.656 1 98.38 44 LEU B N 1
ATOM 1388 C CA . LEU B 1 44 ? -7.754 -16.891 -13.859 1 98.38 44 LEU B CA 1
ATOM 1389 C C . LEU B 1 44 ? -8.211 -16.156 -15.109 1 98.38 44 LEU B C 1
ATOM 1391 O O . LEU B 1 44 ? -7.457 -16.031 -16.078 1 98.38 44 LEU B O 1
ATOM 1395 N N . ARG B 1 45 ? -9.383 -15.672 -15.109 1 98.19 45 ARG B N 1
ATOM 1396 C CA . ARG B 1 45 ? -9.875 -14.891 -16.234 1 98.19 45 ARG B CA 1
ATOM 1397 C C . ARG B 1 45 ? -9 -13.664 -16.469 1 98.19 45 ARG B C 1
ATOM 1399 O O . ARG B 1 45 ? -8.664 -13.336 -17.609 1 98.19 45 ARG B O 1
ATOM 1406 N N . LYS B 1 46 ? -8.625 -12.992 -15.453 1 98.19 46 LYS B N 1
ATOM 1407 C CA . LYS B 1 46 ? -7.781 -11.805 -15.547 1 98.19 46 LYS B CA 1
ATOM 1408 C C . LYS B 1 46 ? -6.383 -12.164 -16.031 1 98.19 46 LYS B C 1
ATOM 1410 O O . LYS B 1 46 ? -5.801 -11.445 -16.859 1 98.19 46 LYS B O 1
ATOM 1415 N N . LEU B 1 47 ? -5.902 -13.234 -15.516 1 98.5 47 LEU B N 1
ATOM 1416 C CA . LEU B 1 47 ? -4.559 -13.664 -15.883 1 98.5 47 LEU B CA 1
ATOM 1417 C C . LEU B 1 47 ? -4.504 -14.086 -17.344 1 98.5 47 LEU B C 1
ATOM 1419 O O . LEU B 1 47 ? -3.504 -13.852 -18.031 1 98.5 47 LEU B O 1
ATOM 1423 N N . VAL B 1 48 ? -5.57 -14.688 -17.844 1 98.5 48 VAL B N 1
ATOM 1424 C CA . VAL B 1 48 ? -5.672 -15.062 -19.25 1 98.5 48 VAL B CA 1
ATOM 1425 C C . VAL B 1 48 ? -5.738 -13.805 -20.125 1 98.5 48 VAL B C 1
ATOM 1427 O O . VAL B 1 48 ? -5.031 -13.703 -21.125 1 98.5 48 VAL B O 1
ATOM 1430 N N . ALA B 1 49 ? -6.547 -12.914 -19.703 1 98.06 49 ALA B N 1
ATOM 1431 C CA . ALA B 1 49 ? -6.676 -11.664 -20.438 1 98.06 49 ALA B CA 1
ATOM 1432 C C . ALA B 1 49 ? -5.34 -10.93 -20.516 1 98.06 49 ALA B C 1
ATOM 1434 O O . ALA B 1 49 ? -5.047 -10.266 -21.516 1 98.06 49 ALA B O 1
ATOM 1435 N N . ALA B 1 50 ? -4.535 -11.055 -19.516 1 97.62 50 ALA B N 1
ATOM 1436 C CA . ALA B 1 50 ? -3.242 -10.383 -19.422 1 97.62 50 ALA B CA 1
ATOM 1437 C C . ALA B 1 50 ? -2.182 -11.141 -20.219 1 97.62 50 ALA B C 1
ATOM 1439 O O . ALA B 1 50 ? -1.053 -10.664 -20.375 1 97.62 50 ALA B O 1
ATOM 1440 N N . GLY B 1 51 ? -2.484 -12.336 -20.641 1 98 51 GLY B N 1
ATOM 1441 C CA . GLY B 1 51 ? -1.589 -13.109 -21.484 1 98 51 GLY B CA 1
ATOM 1442 C C . GLY B 1 51 ? -0.539 -13.867 -20.688 1 98 51 GLY B C 1
ATOM 1443 O O . GLY B 1 51 ? 0.474 -14.297 -21.25 1 98 51 GLY B O 1
ATOM 1444 N N . VAL B 1 52 ? -0.714 -14.078 -19.375 1 98.12 52 VAL B N 1
ATOM 1445 C CA . VAL B 1 52 ? 0.283 -14.766 -18.578 1 98.12 52 VAL B CA 1
ATOM 1446 C C . VAL B 1 52 ? -0.171 -16.203 -18.312 1 98.12 52 VAL B C 1
ATOM 1448 O O . VAL B 1 52 ? 0.629 -17.047 -17.906 1 98.12 52 VAL B O 1
ATOM 1451 N N . VAL B 1 53 ? -1.426 -16.469 -18.562 1 98.44 53 VAL B N 1
ATOM 1452 C CA . VAL B 1 53 ? -2.01 -17.797 -18.484 1 98.44 53 VAL B CA 1
ATOM 1453 C C . VAL B 1 53 ? -2.785 -18.094 -19.766 1 98.44 53 VAL B C 1
ATOM 1455 O O . VAL B 1 53 ? -3.406 -17.203 -20.344 1 98.44 53 VAL B O 1
ATOM 1458 N N . GLN B 1 54 ? -2.709 -19.297 -20.188 1 98.06 54 GLN B N 1
ATOM 1459 C CA . GLN B 1 54 ? -3.496 -19.766 -21.312 1 98.06 54 GLN B CA 1
ATOM 1460 C C . GLN B 1 54 ? -4.629 -20.672 -20.859 1 98.06 54 GLN B C 1
ATOM 1462 O O . GLN B 1 54 ? -4.434 -21.531 -19.984 1 98.06 54 GLN B O 1
ATOM 1467 N N . SER B 1 55 ? -5.715 -20.484 -21.453 1 97.44 55 SER B N 1
ATOM 1468 C CA . SER B 1 55 ? -6.863 -21.328 -21.141 1 97.44 55 SER B CA 1
ATOM 1469 C C . SER B 1 55 ? -7.18 -22.266 -22.297 1 97.44 55 SER B C 1
ATOM 1471 O O . SER B 1 55 ? -7.062 -21.891 -23.469 1 97.44 55 SER B O 1
ATOM 1473 N N . PHE B 1 56 ? -7.504 -23.422 -21.953 1 95.25 56 PHE B N 1
ATOM 1474 C CA . PHE B 1 56 ? -7.902 -24.438 -22.906 1 95.25 56 PHE B CA 1
ATOM 1475 C C . PHE B 1 56 ? -9.312 -24.938 -22.609 1 95.25 56 PHE B C 1
ATOM 1477 O O . PHE B 1 56 ? -9.648 -25.219 -21.453 1 95.25 56 PHE B O 1
ATOM 1484 N N . LYS B 1 57 ? -10.086 -24.922 -23.578 1 86.62 57 LYS B N 1
ATOM 1485 C CA . LYS B 1 57 ? -11.469 -25.359 -23.438 1 86.62 57 LYS B CA 1
ATOM 1486 C C . LYS B 1 57 ? -11.594 -26.859 -23.734 1 86.62 57 LYS B C 1
ATOM 1488 O O . LYS B 1 57 ? -10.719 -27.453 -24.375 1 86.62 57 LYS B O 1
ATOM 1493 N N . GLY B 1 58 ? -12.531 -27.578 -23.312 1 83 58 GLY B N 1
ATOM 1494 C CA . GLY B 1 58 ? -12.852 -28.953 -23.625 1 83 58 GLY B CA 1
ATOM 1495 C C . GLY B 1 58 ? -12.648 -29.891 -22.438 1 83 58 GLY B C 1
ATOM 1496 O O . GLY B 1 58 ? -12.328 -29.438 -21.328 1 83 58 GLY B O 1
ATOM 1497 N N . ILE B 1 59 ? -12.867 -31.219 -22.609 1 78.88 59 ILE B N 1
ATOM 1498 C CA . ILE B 1 59 ? -12.836 -32.25 -21.578 1 78.88 59 ILE B CA 1
ATOM 1499 C C . ILE B 1 59 ? -11.469 -32.25 -20.891 1 78.88 59 ILE B C 1
ATOM 1501 O O . ILE B 1 59 ? -11.375 -32.438 -19.672 1 78.88 59 ILE B O 1
ATOM 1505 N N . GLN B 1 60 ? -10.484 -31.984 -21.766 1 84.44 60 GLN B N 1
ATOM 1506 C CA . GLN B 1 60 ? -9.156 -31.922 -21.172 1 84.44 60 GLN B CA 1
ATOM 1507 C C . GLN B 1 60 ? -8.672 -30.484 -21.031 1 84.44 60 GLN B C 1
ATOM 1509 O O . GLN B 1 60 ? -7.477 -30.203 -21.156 1 84.44 60 GLN B O 1
ATOM 1514 N N . GLY B 1 61 ? -9.734 -29.641 -20.812 1 90.44 61 GLY B N 1
ATOM 1515 C CA . GLY B 1 61 ? -9.375 -28.234 -20.719 1 90.44 61 GLY B CA 1
ATOM 1516 C C . GLY B 1 61 ? -8.758 -27.875 -19.375 1 90.44 61 GLY B C 1
ATOM 1517 O O . GLY B 1 61 ? -8.586 -28.734 -18.516 1 90.44 61 GLY B O 1
ATOM 1518 N N . GLY B 1 62 ? -8.109 -26.641 -19.297 1 96.69 62 GLY B N 1
ATOM 1519 C CA . GLY B 1 62 ? -7.402 -26.172 -18.125 1 96.69 62 GLY B CA 1
ATOM 1520 C C . GLY B 1 62 ? -6.602 -24.906 -18.375 1 96.69 62 GLY B C 1
ATOM 1521 O O . GLY B 1 62 ? -6.926 -24.125 -19.266 1 96.69 62 GLY B O 1
ATOM 1522 N N . TYR B 1 63 ? -5.797 -24.656 -17.469 1 98.25 63 TYR B N 1
ATOM 1523 C CA . TYR B 1 63 ? -4.977 -23.453 -17.469 1 98.25 63 TYR B CA 1
ATOM 1524 C C . TYR B 1 63 ? -3.496 -23.797 -17.406 1 98.25 63 TYR B C 1
ATOM 1526 O O . TYR B 1 63 ? -3.096 -24.719 -16.688 1 98.25 63 TYR B O 1
ATOM 1534 N N . LEU B 1 64 ? -2.787 -23.141 -18.188 1 97.81 64 LEU B N 1
ATOM 1535 C CA . LEU B 1 64 ? -1.345 -23.328 -18.281 1 97.81 64 LEU B CA 1
ATOM 1536 C C . LEU B 1 64 ? -0.62 -21.984 -18.297 1 97.81 64 LEU B C 1
ATOM 1538 O O . LEU B 1 64 ? -1.094 -21.031 -18.922 1 97.81 64 LEU B O 1
ATOM 1542 N N . ILE B 1 65 ? 0.519 -21.938 -17.594 1 97.75 65 ILE B N 1
ATOM 1543 C CA . ILE B 1 65 ? 1.324 -20.719 -17.672 1 97.75 65 ILE B CA 1
ATOM 1544 C C . ILE B 1 65 ? 1.697 -20.438 -19.125 1 97.75 65 ILE B C 1
ATOM 1546 O O . ILE B 1 65 ? 2.078 -21.344 -19.859 1 97.75 65 ILE B O 1
ATOM 1550 N N . ALA B 1 66 ? 1.608 -19.25 -19.547 1 97.75 66 ALA B N 1
ATOM 1551 C CA . ALA B 1 66 ? 1.703 -18.891 -20.969 1 97.75 66 ALA B CA 1
ATOM 1552 C C . ALA B 1 66 ? 3.104 -18.406 -21.312 1 97.75 66 ALA B C 1
ATOM 1554 O O . ALA B 1 66 ? 3.463 -18.312 -22.5 1 97.75 66 ALA B O 1
ATOM 1555 N N . ARG B 1 67 ? 3.896 -17.953 -20.391 1 97.31 67 ARG B N 1
ATOM 1556 C CA . ARG B 1 67 ? 5.238 -17.406 -20.562 1 97.31 67 ARG B CA 1
ATOM 1557 C C . ARG B 1 67 ? 6.211 -18.031 -19.562 1 97.31 67 ARG B C 1
ATOM 1559 O O . ARG B 1 67 ? 5.793 -18.641 -18.578 1 97.31 67 ARG B O 1
ATOM 1566 N N . ASP B 1 68 ? 7.461 -17.953 -19.859 1 97.75 68 ASP B N 1
ATOM 1567 C CA . ASP B 1 68 ? 8.469 -18.422 -18.922 1 97.75 68 ASP B CA 1
ATOM 1568 C C . ASP B 1 68 ? 8.352 -17.688 -17.594 1 97.75 68 ASP B C 1
ATOM 1570 O O . ASP B 1 68 ? 8.219 -16.453 -17.562 1 97.75 68 ASP B O 1
ATOM 1574 N N . PRO B 1 69 ? 8.336 -18.438 -16.469 1 97.56 69 PRO B N 1
ATOM 1575 C CA . PRO B 1 69 ? 8.203 -17.812 -15.148 1 97.56 69 PRO B CA 1
ATOM 1576 C C . PRO B 1 69 ? 9.25 -16.719 -14.906 1 97.56 69 PRO B C 1
ATOM 1578 O O . PRO B 1 69 ? 9.016 -15.797 -14.125 1 97.56 69 PRO B O 1
ATOM 1581 N N . SER B 1 70 ? 10.43 -16.781 -15.562 1 97.62 70 SER B N 1
ATOM 1582 C CA . SER B 1 70 ? 11.484 -15.797 -15.391 1 97.62 70 SER B CA 1
ATOM 1583 C C . SER B 1 70 ? 11.133 -14.477 -16.062 1 97.62 70 SER B C 1
ATOM 1585 O O . SER B 1 70 ? 11.781 -13.453 -15.828 1 97.62 70 SER B O 1
ATOM 1587 N N . GLU B 1 71 ? 10.031 -14.461 -16.859 1 97.69 71 GLU B N 1
ATOM 1588 C CA . GLU B 1 71 ? 9.602 -13.266 -17.578 1 97.69 71 GLU B CA 1
ATOM 1589 C C . GLU B 1 71 ? 8.398 -12.617 -16.891 1 97.69 71 GLU B C 1
ATOM 1591 O O . GLU B 1 71 ? 7.945 -11.555 -17.312 1 97.69 71 GLU B O 1
ATOM 1596 N N . ILE B 1 72 ? 7.855 -13.266 -15.953 1 98.19 72 ILE B N 1
ATOM 1597 C CA . ILE B 1 72 ? 6.66 -12.781 -15.266 1 98.19 72 ILE B CA 1
ATOM 1598 C C . ILE B 1 72 ? 7.039 -12.258 -13.883 1 98.19 72 ILE B C 1
ATOM 1600 O O . ILE B 1 72 ? 7.602 -12.992 -13.07 1 98.19 72 ILE B O 1
ATOM 1604 N N . THR B 1 73 ? 6.707 -11.031 -13.602 1 98.38 73 THR B N 1
ATOM 1605 C CA . THR B 1 73 ? 7.109 -10.414 -12.344 1 98.38 73 THR B CA 1
ATOM 1606 C C . THR B 1 73 ? 5.93 -10.344 -11.375 1 98.38 73 THR B C 1
ATOM 1608 O O . THR B 1 73 ? 4.773 -10.438 -11.789 1 98.38 73 THR B O 1
ATOM 1611 N N . LEU B 1 74 ? 6.215 -10.148 -10.133 1 97.19 74 LEU B N 1
ATOM 1612 C CA . LEU B 1 74 ? 5.18 -9.906 -9.133 1 97.19 74 LEU B CA 1
ATOM 1613 C C . LEU B 1 74 ? 4.375 -8.656 -9.477 1 97.19 74 LEU B C 1
ATOM 1615 O O . LEU B 1 74 ? 3.154 -8.633 -9.312 1 97.19 74 LEU B O 1
ATOM 1619 N N . LEU B 1 75 ? 5.113 -7.633 -9.984 1 97.19 75 LEU B N 1
ATOM 1620 C CA . LEU B 1 75 ? 4.445 -6.391 -10.352 1 97.19 75 LEU B CA 1
ATOM 1621 C C . LEU B 1 75 ? 3.375 -6.633 -11.406 1 97.19 75 LEU B C 1
ATOM 1623 O O . LEU B 1 75 ? 2.24 -6.172 -11.266 1 97.19 75 LEU B O 1
ATOM 1627 N N . GLU B 1 76 ? 3.791 -7.395 -12.43 1 97.81 76 GLU B N 1
ATOM 1628 C CA . GLU B 1 76 ? 2.873 -7.66 -13.531 1 97.81 76 GLU B CA 1
ATOM 1629 C C . GLU B 1 76 ? 1.597 -8.336 -13.039 1 97.81 76 GLU B C 1
ATOM 1631 O O . GLU B 1 76 ? 0.492 -7.934 -13.406 1 97.81 76 GLU B O 1
ATOM 1636 N N . ILE B 1 77 ? 1.705 -9.281 -12.109 1 97.69 77 ILE B N 1
ATOM 1637 C CA . ILE B 1 77 ? 0.554 -10.047 -11.633 1 97.69 77 ILE B CA 1
ATOM 1638 C C . ILE B 1 77 ? -0.305 -9.164 -10.727 1 97.69 77 ILE B C 1
ATOM 1640 O O . ILE B 1 77 ? -1.53 -9.125 -10.867 1 97.69 77 ILE B O 1
ATOM 1644 N N . ILE B 1 78 ? 0.315 -8.453 -9.844 1 95.5 78 ILE B N 1
ATOM 1645 C CA . ILE B 1 78 ? -0.423 -7.602 -8.922 1 95.5 78 ILE B CA 1
ATOM 1646 C C . ILE B 1 78 ? -1.17 -6.52 -9.695 1 95.5 78 ILE B C 1
ATOM 1648 O O . ILE B 1 78 ? -2.354 -6.277 -9.453 1 95.5 78 ILE B O 1
ATOM 1652 N N . GLU B 1 79 ? -0.556 -5.91 -10.695 1 94.88 79 GLU B N 1
ATOM 1653 C CA . GLU B 1 79 ? -1.194 -4.84 -11.461 1 94.88 79 GLU B CA 1
ATOM 1654 C C . GLU B 1 79 ? -2.248 -5.395 -12.414 1 94.88 79 GLU B C 1
ATOM 1656 O O . GLU B 1 79 ? -3.162 -4.672 -12.82 1 94.88 79 GLU B O 1
ATOM 1661 N N . THR B 1 80 ? -2.062 -6.66 -12.789 1 95.81 80 THR B N 1
ATOM 1662 C CA . THR B 1 80 ? -3.082 -7.316 -13.602 1 95.81 80 THR B CA 1
ATOM 1663 C C . THR B 1 80 ? -4.41 -7.387 -12.852 1 95.81 80 THR B C 1
ATOM 1665 O O . THR B 1 80 ? -5.473 -7.219 -13.453 1 95.81 80 THR B O 1
ATOM 1668 N N . VAL B 1 81 ? -4.359 -7.551 -11.57 1 93.06 81 VAL B N 1
ATOM 1669 C CA . VAL B 1 81 ? -5.566 -7.777 -10.781 1 93.06 81 VAL B CA 1
ATOM 1670 C C . VAL B 1 81 ? -6.066 -6.453 -10.211 1 93.06 81 VAL B C 1
ATOM 1672 O O . VAL B 1 81 ? -7.273 -6.23 -10.117 1 93.06 81 VAL B O 1
ATOM 1675 N N . GLU B 1 82 ? -5.203 -5.555 -9.797 1 88.06 82 GLU B N 1
ATOM 1676 C CA . GLU B 1 82 ? -5.59 -4.367 -9.047 1 88.06 82 GLU B CA 1
ATOM 1677 C C . GLU B 1 82 ? -5.453 -3.107 -9.898 1 88.06 82 GLU B C 1
ATOM 1679 O O . GLU B 1 82 ? -6.016 -2.061 -9.562 1 88.06 82 GLU B O 1
ATOM 1684 N N . GLY B 1 83 ? -4.762 -3.176 -11.023 1 89.12 83 GLY B N 1
ATOM 1685 C CA . GLY B 1 83 ? -4.379 -1.977 -11.758 1 89.12 83 GLY B CA 1
ATOM 1686 C C . GLY B 1 83 ? -3.033 -1.422 -11.328 1 89.12 83 GLY B C 1
ATOM 1687 O O . GLY B 1 83 ? -2.357 -2.006 -10.477 1 89.12 83 GLY B O 1
ATOM 1688 N N . ARG B 1 84 ? -2.723 -0.299 -11.914 1 88.5 84 ARG B N 1
ATOM 1689 C CA . ARG B 1 84 ? -1.417 0.291 -11.633 1 88.5 84 ARG B CA 1
ATOM 1690 C C . ARG B 1 84 ? -1.273 0.627 -10.148 1 88.5 84 ARG B C 1
ATOM 1692 O O . ARG B 1 84 ? -2.143 1.279 -9.57 1 88.5 84 ARG B O 1
ATOM 1699 N N . TYR B 1 85 ? -0.188 0.09 -9.594 1 88.5 85 TYR B N 1
ATOM 1700 C CA . TYR B 1 85 ? 0.054 0.347 -8.172 1 88.5 85 TYR B CA 1
ATOM 1701 C C . TYR B 1 85 ? 0.4 1.812 -7.938 1 88.5 85 TYR B C 1
ATOM 1703 O O . TYR B 1 85 ? 1.273 2.367 -8.609 1 88.5 85 TYR B O 1
ATOM 1711 N N . CYS B 1 86 ? -0.255 2.342 -7.012 1 87.62 86 CYS B N 1
ATOM 1712 C CA . CYS B 1 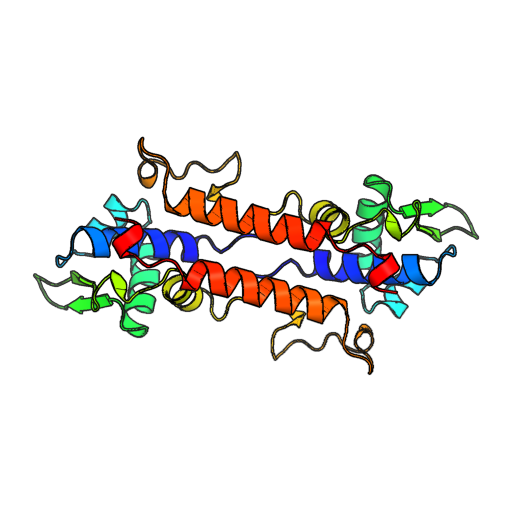86 ? 0.043 3.676 -6.504 1 87.62 86 CYS B CA 1
ATOM 1713 C C . CYS B 1 86 ? -0.172 3.748 -4.996 1 87.62 86 CYS B C 1
ATOM 1715 O O . CYS B 1 86 ? -1.133 3.182 -4.477 1 87.62 86 CYS B O 1
ATOM 1717 N N . PHE B 1 87 ? 0.693 4.391 -4.371 1 88.56 87 PHE B N 1
ATOM 1718 C CA . PHE B 1 87 ? 0.672 4.438 -2.912 1 88.56 87 PHE B CA 1
ATOM 1719 C C . PHE B 1 87 ? -0.54 5.215 -2.412 1 88.56 87 PHE B C 1
ATOM 1721 O O . PHE B 1 87 ? -1.109 4.879 -1.37 1 88.56 87 PHE B O 1
ATOM 1728 N N . SER B 1 88 ? -0.897 6.223 -3.195 1 86.69 88 SER B N 1
ATOM 1729 C CA . SER B 1 88 ? -2.025 7.062 -2.811 1 86.69 88 SER B CA 1
ATOM 1730 C C . SER B 1 88 ? -2.912 7.379 -4.008 1 86.69 88 SER B C 1
ATOM 1732 O O . SER B 1 88 ? -2.422 7.523 -5.133 1 86.69 88 SER B O 1
ATOM 1734 N N . ARG B 1 89 ? -4.145 7.605 -3.721 1 79.5 89 ARG B N 1
ATOM 1735 C CA . ARG B 1 89 ? -5.105 7.922 -4.77 1 79.5 89 ARG B CA 1
ATOM 1736 C C . ARG B 1 89 ? -4.789 9.266 -5.414 1 79.5 89 ARG B C 1
ATOM 1738 O O . ARG B 1 89 ? -5.148 9.508 -6.57 1 79.5 89 ARG B O 1
ATOM 1745 N N . CYS B 1 90 ? -4.121 10.047 -4.66 1 75.19 90 CYS B N 1
ATOM 1746 C CA . CYS B 1 90 ? -3.846 11.383 -5.188 1 75.19 90 CYS B CA 1
ATOM 1747 C C . CYS B 1 90 ? -2.895 11.312 -6.375 1 75.19 90 CYS B C 1
ATOM 1749 O O . CYS B 1 90 ? -2.768 12.281 -7.129 1 75.19 90 CYS B O 1
ATOM 1751 N N . LEU B 1 91 ? -2.264 10.227 -6.43 1 74.19 91 LEU B N 1
ATOM 1752 C CA . LEU B 1 91 ? -1.341 10.039 -7.547 1 74.19 91 LEU B CA 1
ATOM 1753 C C . LEU B 1 91 ? -2.086 9.594 -8.797 1 74.19 91 LEU B C 1
ATOM 1755 O O . LEU B 1 91 ? -1.516 9.578 -9.891 1 74.19 91 LEU B O 1
ATOM 1759 N N . GLY B 1 92 ? -3.369 9.242 -8.5 1 70.25 92 GLY B N 1
ATOM 1760 C CA . GLY B 1 92 ? -4.148 8.773 -9.633 1 70.25 92 GLY B CA 1
ATOM 1761 C C . GLY B 1 92 ? -4.629 9.898 -10.531 1 70.25 92 GLY B C 1
ATOM 1762 O O . GLY B 1 92 ? -4.684 11.055 -10.109 1 70.25 92 GLY B O 1
ATOM 1763 N N . GLU B 1 93 ? -4.789 9.602 -11.703 1 60.69 93 GLU B N 1
ATOM 1764 C CA . GLU B 1 93 ? -5.168 10.555 -12.742 1 60.69 93 GLU B CA 1
ATOM 1765 C C . GLU B 1 93 ? -6.473 11.266 -12.398 1 60.69 93 GLU B C 1
ATOM 1767 O O . GLU B 1 93 ? -6.684 12.414 -12.781 1 60.69 93 GLU B O 1
ATOM 1772 N N . ASP B 1 94 ? -7.191 10.617 -11.656 1 58.38 94 ASP B N 1
ATOM 1773 C CA . ASP B 1 94 ? -8.531 11.164 -11.484 1 58.38 94 ASP B CA 1
ATOM 1774 C C . ASP B 1 94 ? -8.641 11.945 -10.18 1 58.38 94 ASP B C 1
ATOM 1776 O O . ASP B 1 94 ? -9.727 12.391 -9.805 1 58.38 94 ASP B O 1
ATOM 1780 N N . HIS B 1 95 ? -7.41 11.984 -9.602 1 60.47 95 HIS B N 1
ATOM 1781 C CA . HIS B 1 95 ? -7.551 12.625 -8.297 1 60.47 95 HIS B CA 1
ATOM 1782 C C . HIS B 1 95 ? -7.023 14.055 -8.32 1 60.47 95 HIS B C 1
ATOM 1784 O O . HIS B 1 95 ? -5.961 14.32 -8.891 1 60.47 95 HIS B O 1
ATOM 1790 N N . GLU B 1 96 ? -7.91 14.969 -8.094 1 57.69 96 GLU B N 1
ATOM 1791 C CA . GLU B 1 96 ? -7.535 16.359 -7.887 1 57.69 96 GLU B CA 1
ATOM 1792 C C . GLU B 1 96 ? -7.379 16.672 -6.402 1 57.69 96 GLU B C 1
ATOM 1794 O O . GLU B 1 96 ? -8.289 16.422 -5.609 1 57.69 96 GLU B O 1
ATOM 1799 N N . CYS B 1 97 ? -6.09 16.656 -5.934 1 59.53 97 CYS B N 1
ATOM 1800 C CA . CYS B 1 97 ? -5.867 17.047 -4.543 1 59.53 97 CYS B CA 1
ATOM 1801 C C . CYS B 1 97 ? -6.379 18.453 -4.285 1 59.53 97 CYS B C 1
ATOM 1803 O O . CYS B 1 97 ? -6.332 18.953 -3.154 1 59.53 97 CYS B O 1
ATOM 1805 N N . GLY B 1 98 ? -7.121 18.891 -5.305 1 53.34 98 GLY B N 1
ATOM 1806 C CA . GLY B 1 98 ? -7.688 20.234 -5.184 1 53.34 98 GLY B CA 1
ATOM 1807 C C . GLY B 1 98 ? -6.652 21.297 -4.859 1 53.34 98 GLY B C 1
ATOM 1808 O O . GLY B 1 98 ? -5.508 21.203 -5.309 1 53.34 98 GLY B O 1
ATOM 1809 N N . GLN B 1 99 ? -7.176 22.359 -4.031 1 50.06 99 GLN B N 1
ATOM 1810 C CA . GLN B 1 99 ? -6.449 23.562 -3.646 1 50.06 99 GLN B CA 1
ATOM 1811 C C . GLN B 1 99 ? -5.238 23.234 -2.779 1 50.06 99 GLN B C 1
ATOM 1813 O O . GLN B 1 99 ? -4.324 24.047 -2.637 1 50.06 99 GLN B O 1
ATOM 1818 N N . TRP B 1 100 ? -5.449 22.203 -1.942 1 51.03 100 TRP B N 1
ATOM 1819 C CA . TRP B 1 100 ? -4.293 21.906 -1.102 1 51.03 100 TRP B CA 1
ATOM 1820 C C . TRP B 1 100 ? -3.037 21.734 -1.947 1 51.03 100 TRP B C 1
ATOM 1822 O O . TRP B 1 100 ? -1.948 22.156 -1.55 1 51.03 100 TRP B O 1
ATOM 1832 N N . CYS B 1 101 ? -3.322 21.125 -3.17 1 53.53 101 CYS B N 1
ATOM 1833 C CA . CYS B 1 101 ? -2.191 21.078 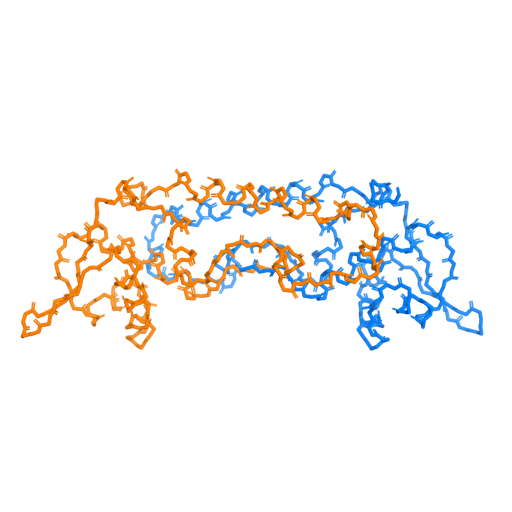-4.09 1 53.53 101 CYS B CA 1
ATOM 1834 C C . CYS B 1 101 ? -2.135 22.344 -4.941 1 53.53 101 CYS B C 1
ATOM 1836 O O . CYS B 1 101 ? -1.517 22.359 -6.008 1 53.53 101 CYS B O 1
ATOM 1838 N N . SER B 1 102 ? -2.756 23.312 -4.434 1 41.31 102 SER B N 1
ATOM 1839 C CA . SER B 1 102 ? -2.84 24.547 -5.195 1 41.31 102 SER B CA 1
ATOM 1840 C C . SER B 1 102 ? -1.452 25.062 -5.562 1 41.31 102 SER B C 1
ATOM 1842 O O . SER B 1 102 ? -0.662 25.422 -4.684 1 41.31 102 SER B O 1
ATOM 1844 N N . GLY B 1 103 ? -1.148 25.016 -6.699 1 47.5 103 GLY B N 1
ATOM 1845 C CA . GLY B 1 103 ? -0.132 25.688 -7.5 1 47.5 103 GLY B CA 1
ATOM 1846 C C . GLY B 1 103 ? 1.206 24.969 -7.477 1 47.5 103 GLY B C 1
ATOM 1847 O O . GLY B 1 103 ? 1.839 24.797 -8.523 1 47.5 103 GLY B O 1
ATOM 1848 N N . GLU B 1 104 ? 1.932 24.938 -6.238 1 52.53 104 GLU B N 1
ATOM 1849 C CA . GLU B 1 104 ? 3.273 24.375 -6.145 1 52.53 104 GLU B CA 1
ATOM 1850 C C . GLU B 1 104 ? 3.219 22.859 -5.926 1 52.53 104 GLU B C 1
ATOM 1852 O O . GLU B 1 104 ? 2.24 22.344 -5.383 1 52.53 104 GLU B O 1
ATOM 1857 N N . ARG B 1 105 ? 4.02 22.062 -6.539 1 60 105 ARG B N 1
ATOM 1858 C CA . ARG B 1 105 ? 4.172 20.609 -6.461 1 60 105 ARG B CA 1
ATOM 1859 C C . ARG B 1 105 ? 3.975 20.125 -5.031 1 60 105 ARG B C 1
ATOM 1861 O O . ARG B 1 105 ? 4.672 20.562 -4.113 1 60 105 ARG B O 1
ATOM 1868 N N . CYS B 1 106 ? 2.871 19.609 -4.656 1 77.94 106 CYS B N 1
ATOM 1869 C CA . CYS B 1 106 ? 2.613 18.969 -3.367 1 77.94 106 CYS B CA 1
ATOM 1870 C C . CYS B 1 106 ? 3.779 18.078 -2.955 1 77.94 106 CYS B C 1
ATOM 1872 O O . CYS B 1 106 ? 4.109 17.125 -3.652 1 77.94 106 CYS B O 1
ATOM 1874 N N . LYS B 1 107 ? 4.523 18.547 -1.948 1 84.19 107 LYS B N 1
ATOM 1875 C CA . LYS B 1 107 ? 5.68 17.812 -1.444 1 84.19 107 LYS B CA 1
ATOM 1876 C C . LYS B 1 107 ? 5.293 16.406 -1.034 1 84.19 107 LYS B C 1
ATOM 1878 O O . LYS B 1 107 ? 6.062 15.461 -1.237 1 84.19 107 LYS B O 1
ATOM 1883 N N . VAL B 1 108 ? 4.055 16.281 -0.578 1 88.5 108 VAL B N 1
ATOM 1884 C CA . VAL B 1 108 ? 3.59 14.984 -0.114 1 88.5 108 VAL B CA 1
ATOM 1885 C C . VAL B 1 108 ? 3.381 14.055 -1.307 1 88.5 108 VAL B C 1
ATOM 1887 O O . VAL B 1 108 ? 3.73 12.875 -1.25 1 88.5 108 VAL B O 1
ATOM 1890 N N . GLN B 1 109 ? 2.873 14.625 -2.342 1 86.44 109 GLN B N 1
ATOM 1891 C CA . GLN B 1 109 ? 2.668 13.828 -3.547 1 86.44 109 GLN B CA 1
ATOM 1892 C C . GLN B 1 109 ? 3.99 13.297 -4.09 1 86.44 109 GLN B C 1
ATOM 1894 O O . GLN B 1 109 ? 4.051 12.188 -4.609 1 86.44 109 GLN B O 1
ATOM 1899 N N . SER B 1 110 ? 4.984 14.195 -4.039 1 89.12 110 SER B N 1
ATOM 1900 C CA . SER B 1 110 ? 6.301 13.766 -4.492 1 89.12 110 SER B CA 1
ATOM 1901 C C . SER B 1 110 ? 6.812 12.594 -3.662 1 89.12 110 SER B C 1
ATOM 1903 O O . SER B 1 110 ? 7.406 11.656 -4.203 1 89.12 110 SER B O 1
ATOM 1905 N N . ILE B 1 111 ? 6.57 12.633 -2.432 1 91.5 111 ILE B N 1
ATOM 1906 C CA . ILE B 1 111 ? 6.992 11.555 -1.539 1 91.5 111 ILE B CA 1
ATOM 1907 C C . ILE B 1 111 ? 6.219 10.281 -1.861 1 91.5 111 ILE B C 1
ATOM 1909 O O . ILE B 1 111 ? 6.809 9.203 -1.986 1 91.5 111 ILE B O 1
ATOM 1913 N N . TYR B 1 112 ? 4.898 10.438 -2.066 1 90.69 112 TYR B N 1
ATOM 1914 C CA . TYR B 1 112 ? 4.062 9.297 -2.416 1 90.69 112 TYR B CA 1
ATOM 1915 C C . TYR B 1 112 ? 4.492 8.695 -3.748 1 90.69 112 TYR B C 1
ATOM 1917 O O . TYR B 1 112 ? 4.504 7.469 -3.91 1 90.69 112 TYR B O 1
ATOM 1925 N N . SER B 1 113 ? 4.84 9.547 -4.691 1 91 113 SER B N 1
ATOM 1926 C CA . SER B 1 113 ? 5.301 9.086 -6 1 91 113 SER B CA 1
ATOM 1927 C C . SER B 1 113 ? 6.594 8.289 -5.879 1 91 113 SER B C 1
ATOM 1929 O O . SER B 1 113 ? 6.746 7.246 -6.527 1 91 113 SER B O 1
ATOM 1931 N N . ASN B 1 114 ? 7.48 8.789 -5.051 1 94.12 114 ASN B N 1
ATOM 1932 C CA . ASN B 1 114 ? 8.742 8.086 -4.828 1 94.12 114 ASN B CA 1
ATOM 1933 C C . ASN B 1 114 ? 8.508 6.719 -4.188 1 94.12 114 ASN B C 1
ATOM 1935 O O . ASN B 1 114 ? 9.133 5.73 -4.582 1 94.12 114 ASN B O 1
ATOM 1939 N N . ILE B 1 115 ? 7.684 6.691 -3.225 1 94.12 115 ILE B N 1
ATOM 1940 C CA . ILE B 1 115 ? 7.355 5.434 -2.561 1 94.12 115 ILE B CA 1
ATOM 1941 C C . ILE B 1 115 ? 6.734 4.465 -3.564 1 94.12 115 ILE B C 1
ATOM 1943 O O . ILE B 1 115 ? 7.082 3.283 -3.596 1 94.12 115 ILE B O 1
ATOM 1947 N N . SER B 1 116 ? 5.809 4.992 -4.391 1 93.56 116 SER B N 1
ATOM 1948 C CA . SER B 1 116 ? 5.191 4.168 -5.426 1 93.56 116 SER B CA 1
ATOM 1949 C C . SER B 1 116 ? 6.242 3.572 -6.359 1 93.56 116 SER B C 1
ATOM 1951 O O . SER B 1 116 ? 6.207 2.377 -6.66 1 93.56 116 SER B O 1
ATOM 1953 N N . ALA B 1 117 ? 7.141 4.406 -6.793 1 94.81 117 ALA B N 1
ATOM 1954 C CA . ALA B 1 117 ? 8.195 3.959 -7.695 1 94.81 117 ALA B CA 1
ATOM 1955 C C . ALA B 1 117 ? 9.078 2.904 -7.035 1 94.81 117 ALA B C 1
ATOM 1957 O O . ALA B 1 117 ? 9.469 1.922 -7.668 1 94.81 117 ALA B O 1
ATOM 1958 N N . LEU B 1 118 ? 9.344 3.107 -5.773 1 95.56 118 LEU B N 1
ATOM 1959 C CA . LEU B 1 118 ? 10.18 2.178 -5.023 1 95.56 118 LEU B CA 1
ATOM 1960 C C . LEU B 1 118 ? 9.508 0.813 -4.91 1 95.56 118 LEU B C 1
ATOM 1962 O O . LEU B 1 118 ? 10.148 -0.217 -5.145 1 95.56 118 LEU B O 1
ATOM 1966 N N . VAL B 1 119 ? 8.289 0.793 -4.555 1 95 119 VAL B N 1
ATOM 1967 C CA . VAL B 1 119 ? 7.551 -0.457 -4.402 1 95 119 VAL B CA 1
ATOM 1968 C C . VAL B 1 119 ? 7.457 -1.168 -5.75 1 95 119 VAL B C 1
ATOM 1970 O O . VAL B 1 119 ? 7.703 -2.371 -5.844 1 95 119 VAL B O 1
ATOM 1973 N N . ARG B 1 120 ? 7.125 -0.402 -6.809 1 95.19 120 ARG B N 1
ATOM 1974 C CA . ARG B 1 120 ? 7.031 -0.991 -8.141 1 95.19 120 ARG B CA 1
ATOM 1975 C C . ARG B 1 120 ? 8.359 -1.606 -8.562 1 95.19 120 ARG B C 1
ATOM 1977 O O . ARG B 1 120 ? 8.391 -2.697 -9.133 1 95.19 120 ARG B O 1
ATOM 1984 N N . GLU B 1 121 ? 9.398 -0.883 -8.289 1 97.12 121 GLU B N 1
ATOM 1985 C CA . GLU B 1 121 ? 10.734 -1.385 -8.625 1 97.12 121 GLU B CA 1
ATOM 1986 C C . GLU B 1 121 ? 11.023 -2.697 -7.902 1 97.12 121 GLU B C 1
ATOM 1988 O O . GLU B 1 121 ? 11.547 -3.639 -8.5 1 97.12 121 GLU B O 1
ATOM 1993 N N . GLN B 1 122 ? 10.703 -2.785 -6.605 1 96.12 122 GLN B N 1
ATOM 1994 C CA . GLN B 1 122 ? 10.93 -3.996 -5.824 1 96.12 122 GLN B CA 1
ATOM 1995 C C . GLN B 1 122 ? 10.117 -5.164 -6.379 1 96.12 122 GLN B C 1
ATOM 1997 O O . GLN B 1 122 ? 10.633 -6.277 -6.512 1 96.12 122 GLN B O 1
ATOM 2002 N N . LEU B 1 123 ? 8.891 -4.941 -6.695 1 96.5 123 LEU B N 1
ATOM 2003 C CA . LEU B 1 123 ? 8 -5.984 -7.203 1 96.5 123 LEU B CA 1
ATOM 2004 C C . LEU B 1 123 ? 8.414 -6.41 -8.609 1 96.5 123 LEU B C 1
ATOM 2006 O O . LEU B 1 123 ? 8.305 -7.586 -8.961 1 96.5 123 LEU B O 1
ATOM 2010 N N . ALA B 1 124 ? 8.875 -5.426 -9.43 1 97.62 124 ALA B N 1
ATOM 2011 C CA . ALA B 1 124 ? 9.297 -5.695 -10.805 1 97.62 124 ALA B CA 1
ATOM 2012 C C . ALA B 1 124 ? 10.586 -6.512 -10.828 1 97.62 124 ALA B C 1
ATOM 2014 O O . ALA B 1 124 ? 10.906 -7.156 -11.828 1 97.62 124 ALA B O 1
ATOM 2015 N N . GLY B 1 125 ? 11.297 -6.445 -9.742 1 97.19 125 GLY B N 1
ATOM 2016 C CA . GLY B 1 125 ? 12.578 -7.121 -9.664 1 97.19 125 GLY B CA 1
ATOM 2017 C C . GLY B 1 125 ? 12.461 -8.586 -9.281 1 97.19 125 GLY B C 1
ATOM 2018 O O . GLY B 1 125 ? 13.453 -9.312 -9.273 1 97.19 125 GLY B O 1
ATOM 2019 N N . VAL B 1 126 ? 11.281 -9.062 -8.953 1 97 126 VAL B N 1
ATOM 2020 C CA . VAL B 1 126 ? 11.07 -10.453 -8.555 1 97 126 VAL B CA 1
ATOM 2021 C C . VAL B 1 126 ? 10.25 -11.18 -9.617 1 97 126 VAL B C 1
ATOM 2023 O O . VAL B 1 126 ? 9.133 -10.766 -9.945 1 97 126 VAL B O 1
ATOM 2026 N N . THR B 1 127 ? 10.828 -12.258 -10.109 1 97.75 127 THR B N 1
ATOM 2027 C CA . THR B 1 127 ? 10.125 -13.086 -11.078 1 97.75 127 THR B CA 1
ATOM 2028 C C . THR B 1 127 ? 9.641 -14.383 -10.43 1 97.75 127 THR B C 1
ATOM 2030 O O . THR B 1 127 ? 10.078 -14.734 -9.328 1 97.75 127 THR B O 1
ATOM 2033 N N . PHE B 1 128 ? 8.703 -15.016 -11.086 1 96.62 128 PHE B N 1
ATOM 2034 C CA . PHE B 1 128 ? 8.039 -16.156 -10.461 1 96.62 128 PHE B CA 1
ATOM 2035 C C . PHE B 1 128 ? 8.969 -17.359 -10.422 1 96.62 128 PHE B C 1
ATOM 2037 O O . PHE B 1 128 ? 8.75 -18.297 -9.648 1 96.62 128 PHE B O 1
ATOM 2044 N N . ASP B 1 129 ? 10 -17.391 -11.281 1 95.19 129 ASP B N 1
ATOM 2045 C CA . ASP B 1 129 ? 10.977 -18.484 -11.188 1 95.19 129 ASP B CA 1
ATOM 2046 C C . ASP B 1 129 ? 11.727 -18.422 -9.859 1 95.19 129 ASP B C 1
ATOM 2048 O O . ASP B 1 129 ? 12.211 -19.453 -9.375 1 95.19 129 ASP B O 1
ATOM 2052 N N . GLN B 1 130 ? 11.789 -17.25 -9.242 1 93.69 130 GLN B N 1
ATOM 2053 C CA . GLN B 1 130 ? 12.477 -17.078 -7.973 1 93.69 130 GLN B CA 1
ATOM 2054 C C . GLN B 1 130 ? 11.609 -17.531 -6.805 1 93.69 130 GLN B C 1
ATOM 2056 O O . GLN B 1 130 ? 12.094 -17.656 -5.676 1 93.69 130 GLN B O 1
ATOM 2061 N N . LEU B 1 131 ? 10.375 -17.719 -7.066 1 88.62 131 LEU B N 1
ATOM 2062 C CA . LEU B 1 131 ? 9.438 -18.062 -6.008 1 88.62 131 LEU B CA 1
ATOM 2063 C C . LEU B 1 131 ? 9.18 -19.562 -5.969 1 88.62 131 LEU B C 1
ATOM 2065 O O . LEU B 1 131 ? 8.477 -20.047 -5.082 1 88.62 131 LEU B O 1
ATOM 2069 N N . ILE B 1 132 ? 9.609 -20.266 -6.898 1 79.5 132 ILE B N 1
ATOM 2070 C CA . ILE B 1 132 ? 9.367 -21.703 -7.02 1 79.5 132 ILE B CA 1
ATOM 2071 C C . ILE B 1 132 ? 10.641 -22.469 -6.66 1 79.5 132 ILE B C 1
ATOM 2073 O O . ILE B 1 132 ? 11.75 -22.016 -6.938 1 79.5 132 ILE B O 1
#

Secondary structure (DSSP, 8-state):
----HHHHHHHHHHHHHHHH-S-B-HHHHHHHHT--HHHHHHHHHHHHHTTSEEEE-STT-EEEE-S-GGG-BHHHHHHHHH-S--SSGGGSTT---GGGG-SS--HHHHHHHHHHHHHHHHHHT-BGGG--/----HHHHHHHHHHHHHHHH-S-B-HHHHHHHHT--HHHHHHHHHHHHHTTSEEEE-STT-EEEE-S-GGG-BHHHHHHHHH-S--SSGGGSTT---GGGG-SS--HHHHHHHHHHHHHHHHHHT-BGGG--

InterPro domains:
  IPR000944 Transcription regulator Rrf2 [PF02082] (5-132)
  IPR000944 Transcription regulator Rrf2 [PS51197] (2-132)
  IPR000944 Transcription regulator Rrf2 [PTHR33221] (1-132)
  IPR000944 Transcription regulator Rrf2 [TIGR00738] (1-132)
  IPR030489 Transcription regulator Rrf2-type, conserved site [PS01332] (47-65)
  IPR036388 Winged helix-like DNA-binding domain superfamily [G3DSA:1.10.10.10] (1-132)
  IPR036390 Winged helix DNA-binding domain superfamily [SSF46785] (7-132)